Protein AF-A0A445BSH9-F1 (afdb_monomer)

Solvent-accessible surface area (backbone atoms only — not comparable to full-atom values): 21468 Å² total; per-residue (Å²): 131,91,56,60,31,31,40,38,39,36,36,81,22,42,79,43,68,45,99,84,73,41,37,32,81,45,85,51,48,79,48,80,46,72,73,40,50,55,92,68,62,36,56,66,49,56,54,46,55,47,39,72,76,69,48,91,69,66,75,52,38,28,35,35,66,69,46,99,85,61,28,42,68,71,43,72,55,86,47,49,68,42,48,48,54,50,54,51,51,20,55,74,68,69,68,32,54,42,39,36,42,37,34,53,74,82,89,69,84,80,78,72,81,78,74,83,73,78,81,81,82,80,88,80,90,86,87,83,89,82,89,83,82,89,84,89,85,85,85,81,91,76,93,75,83,78,75,79,75,79,75,76,75,78,80,80,73,82,70,68,74,65,58,57,51,55,55,40,49,57,22,44,72,57,7,84,71,41,50,57,40,78,65,79,46,98,83,72,38,34,28,43,31,36,39,93,98,50,74,41,50,29,33,66,80,78,52,39,36,74,82,42,50,17,66,75,66,40,39,49,34,30,62,46,32,24,45,26,56,77,70,76,45,66,54,79,82,60,45,40,65,79,78,34,69,65,42,48,48,61,74,60,66,60,79,85,73,84,78,70,60,79,88,72,53,82,79,73,91,66,81,79,82,74,77,78,87,80,72,79,72,84,67,81,77,70,91,64,81,86,78,61,97,83,60,78,79,77,70,95,47,93,90,57,80,79,85,79,76,71,88,44,54,13,84,82,78,68,47,74,82,41,45,63,86,72,61,78,79,80,80,81,128

Mean predicted aligned error: 21.86 Å

Radius of gyration: 37.02 Å; Cα contacts (8 Å, |Δi|>4): 373; chains: 1; bounding box: 67×109×106 Å

Secondary structure (DSSP, 8-state):
---EEEEEEEESSEEEE-TTS-EEEES-EEEEEEEEEGGG-SHHHHHHHHHHTT---EEEEEE-PBPTTS-B--EE--SHHHHHHHHHHHHHTS--EEEEEEEE----------------PPPPPP-------------------------PPP-----THHHHHHHHHHHHHTGGG-EEEE---TTS-EEEEEETTEEEEEETTTTEETT-HHHHHSS--HHHHHHHHHTT--GGGGS-GGGSHHHHHHHTSS--PPPPPGGGS---SSPPPPPP--PPP-PPPPSSPPPPTT-----S-TTS----PPP-B-TTT--BS--GGG-------

pLDDT: mean 75.73, std 20.69, range [27.59, 96.19]

InterPro domains:
  IPR006564 Zinc finger, PMZ-type [SM00575] (207-234)
  IPR007527 Zinc finger, SWIM-type [PF04434] (201-229)
  IPR007527 Zinc finger, SWIM-type [PS50966] (198-232)
  IPR058594 PB1-like domain, plants [PF26130] (1-104)

Organism: Arachis hypogaea (NCBI:txid3818)

Nearest PDB structures (foldseek):
  2e6h-assembly1_A  TM=1.811E-01  e=6.297E+00  Thermus thermophilus HB8
  2e6h-assembly1_D  TM=1.970E-01  e=7.551E+00  Thermus thermophilus HB8
  2e6b-assembly1_A  TM=1.827E-01  e=8.523E+00  Thermus thermophilus HB8
  2e69-assembly1_D  TM=1.722E-01  e=5.251E+00  Thermus thermophilus HB8
  2e69-assembly1_A  TM=1.808E-01  e=9.054E+00  Thermus thermophilus HB8

Structure (mmCIF, N/CA/C/O backbone):
data_AF-A0A445BSH9-F1
#
_entry.id   AF-A0A445BSH9-F1
#
loop_
_atom_site.group_PDB
_atom_site.id
_atom_site.type_symbol
_atom_site.label_atom_id
_atom_site.label_alt_id
_atom_site.label_comp_id
_atom_site.label_asym_id
_atom_site.label_entity_id
_atom_site.label_seq_id
_atom_site.pdbx_PDB_ins_code
_atom_site.Cartn_x
_atom_site.Cartn_y
_atom_site.Cartn_z
_atom_site.occupancy
_atom_site.B_iso_or_equiv
_atom_site.auth_seq_id
_atom_site.auth_comp_id
_atom_site.auth_asym_id
_atom_site.auth_atom_id
_atom_site.pdbx_PDB_model_num
ATOM 1 N N . MET A 1 1 ? -14.672 -1.250 27.329 1.00 59.28 1 MET A N 1
ATOM 2 C CA . MET A 1 1 ? -15.506 -2.355 26.807 1.00 59.28 1 MET A CA 1
ATOM 3 C C . MET A 1 1 ? -15.322 -2.370 25.302 1.00 59.28 1 MET A C 1
ATOM 5 O O . MET A 1 1 ? -15.379 -1.297 24.722 1.00 59.28 1 MET A O 1
ATOM 9 N N . SER A 1 2 ? -15.028 -3.519 24.692 1.00 75.00 2 SER A N 1
ATOM 10 C CA . SER A 1 2 ? -14.864 -3.590 23.235 1.00 75.00 2 SER A CA 1
ATOM 11 C C . SER A 1 2 ? -16.238 -3.550 22.564 1.00 75.00 2 SER A C 1
ATOM 13 O O . SER A 1 2 ? -17.104 -4.388 22.845 1.00 75.00 2 SER A O 1
ATOM 15 N N . THR A 1 3 ? -16.449 -2.544 21.720 1.00 90.69 3 THR A N 1
ATOM 16 C CA . THR A 1 3 ? -17.697 -2.359 20.977 1.00 90.69 3 THR A CA 1
ATOM 17 C C . THR A 1 3 ? -17.648 -3.186 19.704 1.00 90.69 3 THR A C 1
ATOM 19 O O . THR A 1 3 ? -16.664 -3.151 18.967 1.00 90.69 3 THR A O 1
ATOM 22 N N . HIS A 1 4 ? -18.719 -3.931 19.446 1.00 92.44 4 HIS A N 1
ATOM 23 C CA . HIS A 1 4 ? -18.808 -4.824 18.300 1.00 92.44 4 HIS A CA 1
ATOM 24 C C . HIS A 1 4 ? -20.019 -4.479 17.438 1.00 92.44 4 HIS A C 1
ATOM 26 O O . HIS A 1 4 ? -21.092 -4.189 17.974 1.00 92.44 4 HIS A O 1
ATOM 32 N N . ILE A 1 5 ? -19.846 -4.566 16.121 1.00 93.94 5 ILE A N 1
ATOM 33 C CA . ILE A 1 5 ? -20.909 -4.405 15.124 1.00 93.94 5 ILE A CA 1
ATOM 34 C C . ILE A 1 5 ? -20.993 -5.632 14.209 1.00 93.94 5 ILE A C 1
ATOM 36 O O . ILE A 1 5 ? -20.081 -6.460 14.169 1.00 93.94 5 ILE A O 1
ATOM 40 N N . THR A 1 6 ? -22.082 -5.738 13.459 1.00 94.00 6 THR A N 1
ATOM 41 C CA . THR A 1 6 ? -22.261 -6.726 12.394 1.00 94.00 6 THR A CA 1
ATOM 42 C C . THR A 1 6 ? -22.169 -6.025 11.046 1.00 94.00 6 THR A C 1
ATOM 44 O O . THR A 1 6 ? -22.876 -5.048 10.802 1.00 94.00 6 THR A O 1
ATOM 47 N N . LEU A 1 7 ? -21.307 -6.526 10.163 1.00 94.69 7 LEU A N 1
ATOM 48 C CA . LEU A 1 7 ? -21.209 -6.041 8.789 1.00 94.69 7 LEU A CA 1
ATOM 49 C C . LEU A 1 7 ? -22.039 -6.939 7.865 1.00 94.69 7 LEU A C 1
ATOM 51 O O . LEU A 1 7 ? -21.885 -8.160 7.877 1.00 94.69 7 LEU A O 1
ATOM 55 N N . VAL A 1 8 ? -22.884 -6.322 7.045 1.00 94.81 8 VAL A N 1
ATOM 56 C CA . VAL A 1 8 ? -23.641 -6.947 5.957 1.00 94.81 8 VAL A CA 1
ATOM 57 C C . VAL A 1 8 ? -22.981 -6.524 4.649 1.00 94.81 8 VAL A C 1
ATOM 59 O O . VAL A 1 8 ? -23.114 -5.382 4.216 1.00 94.81 8 VAL A O 1
ATOM 62 N N . TYR A 1 9 ? -22.193 -7.416 4.058 1.00 93.06 9 TYR A N 1
ATOM 63 C CA . TYR A 1 9 ? -21.397 -7.163 2.858 1.00 93.06 9 TYR A CA 1
ATOM 64 C C . TYR A 1 9 ? -22.160 -7.580 1.604 1.00 93.06 9 TYR A C 1
ATOM 66 O O . TYR A 1 9 ? -22.306 -8.768 1.347 1.00 93.06 9 TYR A O 1
ATOM 74 N N . HIS A 1 10 ? -22.578 -6.615 0.794 1.00 92.19 10 HIS A N 1
ATOM 75 C CA . HIS A 1 10 ? -23.121 -6.821 -0.544 1.00 92.19 10 HIS A CA 1
ATOM 76 C C . HIS A 1 10 ? -21.981 -6.763 -1.573 1.00 92.19 10 HIS A C 1
ATOM 78 O O . HIS A 1 10 ? -21.328 -5.724 -1.726 1.00 92.19 10 HIS A O 1
ATOM 84 N N . HIS A 1 11 ? -21.723 -7.879 -2.253 1.00 90.62 11 HIS A N 1
ATOM 85 C CA . HIS A 1 11 ? -20.608 -8.054 -3.191 1.00 90.62 11 HIS A CA 1
ATOM 86 C C . HIS A 1 11 ? -21.031 -8.858 -4.429 1.00 90.62 11 HIS A C 1
ATOM 88 O O . HIS A 1 11 ? -22.121 -9.419 -4.472 1.00 90.62 11 HIS A O 1
ATOM 94 N N . GLY A 1 12 ? -20.184 -8.906 -5.458 1.00 85.06 12 GLY A N 1
ATOM 95 C CA . GLY A 1 12 ? -20.454 -9.644 -6.700 1.00 85.06 12 GLY A CA 1
ATOM 96 C C . GLY A 1 12 ? -21.611 -9.125 -7.564 1.00 85.06 12 GLY A C 1
ATOM 97 O O . GLY A 1 12 ? -21.915 -9.757 -8.563 1.00 85.06 12 GLY A O 1
ATOM 98 N N . GLY A 1 13 ? -22.247 -8.011 -7.196 1.00 87.69 13 GLY A N 1
ATOM 99 C CA . GLY A 1 13 ? -23.316 -7.375 -7.965 1.00 87.69 13 GLY A CA 1
ATOM 100 C C . GLY A 1 13 ? -22.953 -5.965 -8.421 1.00 87.6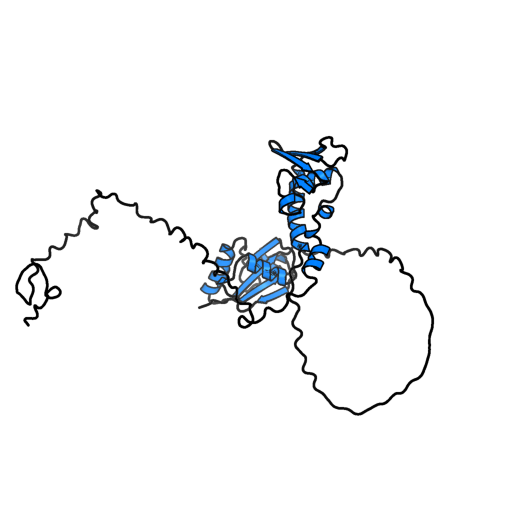9 13 GLY A C 1
ATOM 101 O O . GLY A 1 13 ? -21.800 -5.524 -8.332 1.00 87.69 13 GLY A O 1
ATOM 102 N N . ARG A 1 14 ? -23.966 -5.225 -8.874 1.00 87.56 14 ARG A N 1
ATOM 103 C CA . ARG A 1 14 ? -23.837 -3.842 -9.343 1.00 87.56 14 ARG A CA 1
ATOM 104 C C . ARG A 1 14 ? -24.921 -2.941 -8.766 1.00 87.56 14 ARG A C 1
ATOM 106 O O . ARG A 1 14 ? -25.984 -3.392 -8.356 1.00 87.56 14 ARG A O 1
ATOM 113 N N . LEU A 1 15 ? -24.622 -1.647 -8.714 1.00 88.38 15 LEU A N 1
ATOM 114 C CA . LEU A 1 15 ? -25.573 -0.623 -8.296 1.00 88.38 15 LEU A CA 1
ATOM 115 C C . LEU A 1 15 ? -26.318 -0.097 -9.519 1.00 88.38 15 LEU A C 1
ATOM 117 O O . LEU A 1 15 ? -25.703 0.456 -10.429 1.00 88.38 15 LEU A O 1
ATOM 121 N N . GLU A 1 16 ? -27.635 -0.236 -9.512 1.00 87.56 16 GLU A N 1
ATOM 122 C CA . GLU A 1 16 ? -28.524 0.233 -10.570 1.00 87.56 16 GLU A CA 1
ATOM 123 C C . GLU A 1 16 ? -29.509 1.258 -10.022 1.00 87.56 16 GLU A C 1
ATOM 125 O O . GLU A 1 16 ? -29.861 1.252 -8.843 1.00 87.56 16 GLU A O 1
ATOM 130 N N . ARG A 1 17 ? -29.947 2.170 -10.888 1.00 87.69 17 ARG A N 1
ATOM 131 C CA . ARG A 1 17 ? -30.951 3.173 -10.546 1.00 87.69 17 ARG A CA 1
ATOM 132 C C . ARG A 1 17 ? -32.260 2.783 -11.219 1.00 87.69 17 ARG A C 1
ATOM 134 O O . ARG A 1 17 ? -32.330 2.749 -12.443 1.00 87.69 17 ARG A O 1
ATOM 141 N N . ASN A 1 18 ? -33.278 2.479 -10.422 1.00 80.75 18 ASN A N 1
ATOM 142 C CA . ASN A 1 18 ? -34.583 2.056 -10.926 1.00 80.75 18 ASN A CA 1
ATOM 143 C C . ASN A 1 18 ? -35.331 3.221 -11.594 1.00 80.75 18 ASN A C 1
ATOM 145 O O . ASN A 1 18 ? -35.000 4.388 -11.378 1.00 80.75 18 ASN A O 1
ATOM 149 N N . PHE A 1 19 ? -36.422 2.919 -12.310 1.00 76.75 19 PHE A N 1
ATOM 150 C CA . PHE A 1 19 ? -37.313 3.914 -12.940 1.00 76.75 19 PHE A CA 1
ATOM 151 C C . PHE A 1 19 ? -37.845 4.987 -11.972 1.00 76.75 19 PHE A C 1
ATOM 153 O O . PHE A 1 19 ? -38.194 6.084 -12.388 1.00 76.75 19 PHE A O 1
ATOM 160 N N . LYS A 1 20 ? -37.871 4.690 -10.666 1.00 76.69 20 LYS A N 1
ATOM 161 C CA . LYS A 1 20 ? -38.259 5.622 -9.593 1.00 76.69 20 LYS A CA 1
ATOM 162 C C . LYS A 1 20 ? -37.106 6.518 -9.096 1.00 76.69 20 LYS A C 1
ATOM 164 O O . LYS A 1 20 ? -37.270 7.228 -8.113 1.00 76.69 20 LYS A O 1
ATOM 169 N N . GLY A 1 21 ? -35.919 6.453 -9.709 1.00 78.62 21 GLY A N 1
ATOM 170 C CA . GLY A 1 21 ? -34.723 7.221 -9.323 1.00 78.62 21 GLY A CA 1
ATOM 171 C C . GLY A 1 21 ? -33.954 6.678 -8.108 1.00 78.62 21 GLY A C 1
ATOM 172 O O . GLY A 1 21 ? -32.935 7.256 -7.714 1.00 78.62 21 GLY A O 1
ATOM 173 N N . VAL A 1 22 ? -34.419 5.563 -7.543 1.00 83.81 22 VAL A N 1
ATOM 174 C CA . VAL A 1 22 ? -33.881 4.903 -6.348 1.00 83.81 22 VAL A CA 1
ATOM 175 C C . VAL A 1 22 ? -32.735 3.958 -6.717 1.00 83.81 22 VAL A C 1
ATOM 177 O O . VAL A 1 22 ? -32.847 3.207 -7.684 1.00 83.81 22 VAL A O 1
ATOM 180 N N . THR A 1 23 ? -31.647 3.985 -5.945 1.00 88.31 23 THR A N 1
ATOM 181 C CA . THR A 1 23 ? -30.489 3.101 -6.144 1.00 88.31 23 THR A CA 1
ATOM 182 C C . THR A 1 23 ? -30.705 1.758 -5.450 1.00 88.31 23 THR A C 1
ATOM 184 O O . THR A 1 23 ? -30.971 1.735 -4.249 1.00 88.31 23 THR A O 1
ATOM 187 N N . VAL A 1 24 ? -30.535 0.658 -6.180 1.00 89.38 24 VAL A N 1
ATOM 188 C CA . VAL A 1 24 ? -30.671 -0.725 -5.700 1.00 89.38 24 VAL A CA 1
ATOM 189 C C . VAL A 1 24 ? -29.419 -1.522 -6.072 1.00 89.38 24 VAL A C 1
ATOM 191 O O . VAL A 1 24 ? -28.757 -1.230 -7.066 1.00 89.38 24 VAL A O 1
ATOM 194 N N . TYR A 1 25 ? -29.065 -2.513 -5.254 1.00 89.25 25 TYR A N 1
ATOM 195 C CA . TYR A 1 25 ? -27.969 -3.440 -5.537 1.00 89.25 25 TYR A CA 1
ATOM 196 C C . TYR A 1 25 ? -28.518 -4.714 -6.192 1.00 89.25 25 TYR A C 1
ATOM 198 O O . TYR A 1 25 ? -29.264 -5.452 -5.550 1.00 89.25 25 TYR A O 1
ATOM 206 N N . SER A 1 26 ? -28.171 -4.972 -7.453 1.00 85.19 26 SER A N 1
ATOM 207 C CA . SER A 1 26 ? -28.692 -6.084 -8.256 1.00 85.19 26 SER A CA 1
ATOM 208 C C . SER A 1 26 ? -27.607 -7.103 -8.620 1.00 85.19 26 SER A C 1
ATOM 210 O O . SER A 1 26 ? -26.423 -6.776 -8.726 1.00 85.19 26 SER A O 1
ATOM 212 N N . GLY A 1 27 ? -28.013 -8.369 -8.772 1.00 80.31 27 GLY A N 1
ATOM 213 C CA . GLY A 1 27 ? -27.152 -9.459 -9.256 1.00 80.31 27 GLY A CA 1
ATOM 214 C C . GLY A 1 27 ? -26.032 -9.916 -8.311 1.00 80.31 27 GLY A C 1
ATOM 215 O O . GLY A 1 27 ? -25.152 -10.646 -8.748 1.00 80.31 27 GLY A O 1
ATOM 216 N N . GLY A 1 28 ? -26.035 -9.492 -7.043 1.00 85.31 28 GLY A N 1
ATOM 217 C CA . GLY A 1 28 ? -24.963 -9.790 -6.089 1.00 85.31 28 GLY A CA 1
ATOM 218 C C . GLY A 1 28 ? -25.317 -10.781 -4.981 1.00 85.31 28 GLY A C 1
ATOM 219 O O . GLY A 1 28 ? -26.445 -11.251 -4.854 1.00 85.31 28 GLY A O 1
ATOM 220 N N . GLN A 1 29 ? -24.324 -11.062 -4.143 1.00 87.69 29 GLN A N 1
ATOM 221 C CA . GLN A 1 29 ? -24.392 -11.905 -2.953 1.00 87.69 29 GLN A CA 1
ATOM 222 C C . GLN A 1 29 ? -24.262 -11.071 -1.675 1.00 87.69 29 GLN A C 1
ATOM 224 O O . GLN A 1 29 ? -23.750 -9.947 -1.697 1.00 87.69 29 GLN A O 1
ATOM 229 N N . VAL A 1 30 ? -24.712 -11.641 -0.553 1.00 91.94 30 VAL A N 1
ATOM 230 C CA . VAL A 1 30 ? -24.627 -11.020 0.773 1.00 91.94 30 VAL A CA 1
ATOM 231 C C . VAL A 1 30 ? -23.856 -11.921 1.733 1.00 91.94 30 VAL A C 1
ATOM 233 O O . VAL A 1 30 ? -24.256 -13.056 1.981 1.00 91.94 30 VAL A O 1
ATOM 236 N N . SER A 1 31 ? -22.781 -11.390 2.310 1.00 90.56 31 SER A N 1
ATOM 237 C CA . SER A 1 31 ? -21.989 -12.034 3.360 1.00 90.56 31 SER A CA 1
ATOM 238 C C . SER A 1 31 ? -22.191 -11.334 4.701 1.00 90.56 31 SER A C 1
ATOM 240 O O . SER A 1 31 ? -22.096 -10.112 4.794 1.00 90.56 31 SER A O 1
ATOM 242 N N . LEU A 1 32 ? -22.439 -12.105 5.760 1.00 93.00 32 LEU A N 1
ATOM 243 C CA . LEU A 1 32 ? -22.597 -11.588 7.122 1.00 93.00 32 LEU A CA 1
ATOM 244 C C . LEU A 1 32 ? -21.322 -11.813 7.932 1.00 93.00 32 LEU A C 1
ATOM 246 O O . LEU A 1 32 ? -20.853 -12.943 8.061 1.00 93.00 32 LEU A O 1
ATOM 250 N N . ILE A 1 33 ? -20.789 -10.741 8.517 1.00 90.75 33 ILE A N 1
ATOM 251 C CA . ILE A 1 33 ? -19.593 -10.781 9.362 1.00 90.75 33 ILE A CA 1
ATOM 252 C C . ILE A 1 33 ? -19.984 -10.267 10.753 1.00 90.75 33 ILE A C 1
ATOM 254 O O . ILE A 1 33 ? -20.035 -9.053 10.978 1.00 90.75 33 ILE A O 1
ATOM 258 N N . PRO A 1 34 ? -20.329 -11.172 11.684 1.00 91.12 34 PRO A N 1
ATOM 259 C CA . PRO A 1 34 ? -20.763 -10.796 13.021 1.00 91.12 34 PRO A CA 1
ATOM 260 C C . PRO A 1 34 ? -19.577 -10.452 13.929 1.00 91.12 34 PRO A C 1
ATOM 262 O O . PRO A 1 34 ? -18.467 -10.949 13.748 1.00 91.12 34 PRO A O 1
ATOM 265 N N . ARG A 1 35 ? -19.852 -9.664 14.975 1.00 88.25 35 ARG A N 1
ATOM 266 C CA . ARG A 1 35 ? -18.918 -9.349 16.074 1.00 88.25 35 ARG A CA 1
ATOM 267 C C . ARG A 1 35 ? -17.586 -8.760 15.595 1.00 88.25 35 ARG A C 1
ATOM 269 O O . ARG A 1 35 ? -16.520 -9.155 16.059 1.00 88.25 35 ARG A O 1
ATOM 276 N N . VAL A 1 36 ? -17.643 -7.783 14.700 1.00 90.31 36 VAL A N 1
ATOM 277 C CA . VAL A 1 36 ? -16.460 -7.035 14.276 1.00 90.31 36 VAL A CA 1
ATOM 278 C C . VAL A 1 36 ? -16.135 -5.974 15.318 1.00 90.31 36 VAL A C 1
ATOM 280 O O . VAL A 1 36 ? -16.978 -5.128 15.616 1.00 90.31 36 VAL A O 1
ATOM 283 N N . ASN A 1 37 ? -14.925 -6.029 15.878 1.00 90.88 37 ASN A N 1
ATOM 284 C CA . ASN A 1 37 ? -14.449 -5.022 16.821 1.00 90.88 37 ASN A CA 1
ATOM 285 C C . ASN A 1 37 ? -14.235 -3.690 16.092 1.00 90.88 37 ASN A C 1
ATOM 287 O O . ASN A 1 37 ? -13.436 -3.602 15.160 1.00 90.88 37 ASN A O 1
ATOM 291 N N . VAL A 1 38 ? -14.939 -2.660 16.553 1.00 91.81 38 VAL A N 1
ATOM 292 C CA . VAL A 1 38 ? -14.923 -1.320 15.965 1.00 91.81 38 VAL A CA 1
ATOM 293 C C . VAL A 1 38 ? -13.528 -0.690 16.000 1.00 91.81 38 VAL A C 1
ATOM 295 O O . VAL A 1 38 ? -13.147 -0.013 15.052 1.00 91.81 38 VAL A O 1
ATOM 298 N N . ASP A 1 39 ? -12.723 -0.988 17.021 1.00 91.31 39 ASP A N 1
ATOM 299 C CA . ASP A 1 39 ? -11.363 -0.444 17.156 1.00 91.31 39 ASP A CA 1
ATOM 300 C C . ASP A 1 39 ? -10.392 -0.978 16.086 1.00 91.31 39 ASP A C 1
ATOM 302 O O . ASP A 1 39 ? -9.325 -0.410 15.859 1.00 91.31 39 ASP A O 1
ATOM 306 N N . MET A 1 40 ? -10.752 -2.081 15.421 1.00 88.44 40 MET A N 1
ATOM 307 C CA . MET A 1 40 ? -9.975 -2.680 14.331 1.00 88.44 40 MET A CA 1
ATOM 308 C C . MET A 1 40 ? -10.474 -2.243 12.946 1.00 88.44 40 MET A C 1
ATOM 310 O O . MET A 1 40 ? -9.864 -2.598 11.936 1.00 88.44 40 MET A O 1
ATOM 314 N N . LEU A 1 41 ? -11.572 -1.481 12.878 1.00 92.12 41 LEU A N 1
ATOM 315 C CA . LEU A 1 41 ? -12.153 -1.031 11.619 1.00 92.12 41 LEU A CA 1
ATOM 316 C C . LEU A 1 41 ? -11.394 0.170 11.058 1.00 92.12 41 LEU A C 1
ATOM 318 O O . LEU A 1 41 ? -11.442 1.280 11.579 1.00 92.12 41 LEU A O 1
ATOM 322 N N . ASN A 1 42 ? -10.760 -0.045 9.915 1.00 92.88 42 ASN A N 1
ATOM 323 C CA . ASN A 1 42 ? -10.230 0.999 9.046 1.00 92.88 42 ASN A CA 1
ATOM 324 C C . ASN A 1 42 ? -10.453 0.593 7.581 1.00 92.88 42 ASN A C 1
ATOM 326 O O . ASN A 1 42 ? -10.964 -0.496 7.299 1.00 92.88 42 ASN A O 1
ATOM 330 N N . LEU A 1 43 ? -10.096 1.462 6.636 1.00 92.62 43 LEU A N 1
ATOM 331 C CA . LEU A 1 43 ? -10.302 1.192 5.214 1.00 92.62 43 LEU A CA 1
ATOM 332 C C . LEU A 1 43 ? -9.566 -0.085 4.774 1.00 92.62 43 LEU A C 1
ATOM 334 O O . LEU A 1 43 ? -10.151 -0.918 4.088 1.00 92.62 43 LEU A O 1
ATOM 338 N N . PHE A 1 44 ? -8.327 -0.284 5.237 1.00 92.06 44 PHE A N 1
ATOM 339 C CA . PHE A 1 44 ? -7.520 -1.465 4.912 1.00 92.06 44 PHE A CA 1
ATOM 340 C C . PHE A 1 44 ? -8.150 -2.773 5.396 1.00 92.06 44 PHE A C 1
ATOM 342 O O . PHE A 1 44 ? -8.092 -3.773 4.685 1.00 92.06 44 PHE A O 1
ATOM 349 N N . PHE A 1 45 ? -8.770 -2.774 6.577 1.00 92.50 45 PHE A N 1
ATOM 350 C CA . PHE A 1 45 ? -9.485 -3.930 7.109 1.00 92.50 45 PHE A CA 1
ATOM 351 C C . PHE A 1 45 ? -10.677 -4.293 6.219 1.00 92.50 45 PHE A C 1
ATOM 353 O O . PHE A 1 45 ? -10.842 -5.454 5.853 1.00 92.50 45 PHE A O 1
ATOM 360 N N . MET A 1 46 ? -11.462 -3.295 5.803 1.00 92.00 46 MET A N 1
ATOM 361 C CA . MET A 1 46 ? -12.607 -3.499 4.908 1.00 92.00 46 MET A CA 1
ATOM 362 C C . MET A 1 46 ? -12.169 -4.046 3.540 1.00 92.00 46 MET A C 1
ATOM 364 O O . MET A 1 46 ? -12.756 -4.995 3.024 1.00 92.00 46 MET A O 1
ATOM 368 N N . GLU A 1 47 ? -11.085 -3.507 2.978 1.00 90.44 47 GLU A N 1
ATOM 369 C CA . GLU A 1 47 ? -10.473 -4.037 1.753 1.00 90.44 47 GLU A CA 1
ATOM 370 C C . GLU A 1 47 ? -9.919 -5.458 1.929 1.00 90.44 47 GLU A C 1
ATOM 372 O O . GLU A 1 47 ? -9.945 -6.255 0.990 1.00 90.44 47 GLU A O 1
ATOM 377 N N . GLY A 1 48 ? -9.388 -5.772 3.112 1.00 88.12 48 GLY A N 1
ATOM 378 C CA . GLY A 1 48 ? -8.912 -7.103 3.476 1.00 88.12 48 GLY A CA 1
ATOM 379 C C . GLY A 1 48 ? -10.042 -8.126 3.445 1.00 88.12 48 GLY A C 1
ATOM 380 O O . GLY A 1 48 ? -9.945 -9.105 2.711 1.00 88.12 48 GLY A O 1
ATOM 381 N N . LEU A 1 49 ? -11.153 -7.836 4.131 1.00 89.56 49 LEU A N 1
ATOM 382 C CA . LEU A 1 49 ? -12.346 -8.689 4.134 1.00 89.56 49 LEU A CA 1
ATOM 383 C C . LEU A 1 49 ? -12.855 -8.967 2.720 1.00 89.56 49 LEU A C 1
ATOM 385 O O . LEU A 1 49 ? -13.200 -10.093 2.375 1.00 89.56 49 LEU A O 1
ATOM 389 N N . PHE A 1 50 ? -12.860 -7.944 1.872 1.00 87.44 50 PHE A N 1
ATOM 390 C CA . PHE A 1 50 ? -13.287 -8.088 0.492 1.00 87.44 50 PHE A CA 1
ATOM 391 C C . PHE A 1 50 ? -12.367 -8.986 -0.347 1.00 87.44 50 PHE A C 1
ATOM 393 O O . PHE A 1 50 ? -12.835 -9.777 -1.169 1.00 87.44 50 PHE A O 1
ATOM 400 N N . LYS A 1 51 ? -11.052 -8.908 -0.118 1.00 87.38 51 LYS A N 1
ATOM 401 C CA . LYS A 1 51 ? -10.074 -9.817 -0.732 1.00 87.38 51 LYS A CA 1
ATOM 402 C C . LYS A 1 51 ? -10.212 -11.244 -0.211 1.00 87.38 51 LYS A C 1
ATOM 404 O O . LYS A 1 51 ? -10.023 -12.184 -0.984 1.00 87.38 51 LYS A O 1
ATOM 409 N N . ASP A 1 52 ? -10.568 -11.412 1.059 1.00 85.31 52 ASP A N 1
ATOM 410 C CA . ASP A 1 52 ? -10.805 -12.722 1.670 1.00 85.31 52 ASP A CA 1
ATOM 411 C C . ASP A 1 52 ? -12.036 -13.423 1.077 1.00 85.31 52 ASP A C 1
ATOM 413 O O . ASP A 1 52 ? -12.035 -14.650 0.953 1.00 85.31 52 ASP A O 1
ATOM 417 N N . LEU A 1 53 ? -13.025 -12.653 0.602 1.00 82.75 53 LEU A N 1
ATOM 418 C CA . LEU A 1 53 ? -14.156 -13.147 -0.198 1.00 82.75 53 LEU A CA 1
ATOM 419 C C . LEU A 1 53 ? -13.757 -13.589 -1.623 1.00 82.75 53 LEU A C 1
ATOM 421 O O . LEU A 1 53 ? -14.590 -14.106 -2.360 1.00 82.75 53 LEU A O 1
ATOM 425 N N . GLY A 1 54 ? -12.488 -13.431 -2.015 1.00 81.69 54 GLY A N 1
ATOM 426 C CA . GLY A 1 54 ? -11.942 -13.917 -3.287 1.00 81.69 54 GLY A CA 1
ATOM 427 C C . GLY A 1 54 ? -11.794 -12.850 -4.370 1.00 81.69 54 GLY A C 1
ATOM 428 O O . GLY A 1 54 ? -11.286 -13.145 -5.453 1.00 81.69 54 GLY A O 1
ATOM 429 N N . TYR A 1 55 ? -12.167 -11.603 -4.088 1.00 82.56 55 TYR A N 1
ATOM 430 C CA . TYR A 1 55 ? -12.130 -10.538 -5.081 1.00 82.56 55 TYR A CA 1
ATOM 431 C C . TYR A 1 55 ? -10.786 -9.815 -5.143 1.00 82.56 55 TYR A C 1
ATOM 433 O O . TYR A 1 55 ? -10.125 -9.557 -4.139 1.00 82.56 55 TYR A O 1
ATOM 441 N N . ILE A 1 56 ? -10.373 -9.459 -6.359 1.00 74.25 56 ILE A N 1
ATOM 442 C CA . ILE A 1 56 ? -9.061 -8.841 -6.608 1.00 74.25 56 ILE A CA 1
ATOM 443 C C . ILE A 1 56 ? -9.129 -7.338 -6.864 1.00 74.25 56 ILE A C 1
ATOM 445 O O . ILE A 1 56 ? -8.150 -6.639 -6.607 1.00 74.25 56 ILE A O 1
ATOM 449 N N . GLN A 1 57 ? -10.254 -6.847 -7.383 1.00 78.19 57 GLN A N 1
ATOM 450 C CA . GLN A 1 57 ? -10.432 -5.458 -7.784 1.00 78.19 57 GLN A CA 1
ATOM 451 C C . GLN A 1 57 ? -11.877 -5.009 -7.546 1.00 78.19 57 GLN A C 1
ATOM 453 O O . GLN A 1 57 ? -12.825 -5.796 -7.615 1.00 78.19 57 GLN A O 1
ATOM 458 N N . TRP A 1 58 ? -12.024 -3.718 -7.278 1.00 87.81 58 TRP A N 1
ATOM 459 C CA . TRP A 1 58 ? -13.288 -3.014 -7.117 1.00 87.81 58 TRP A CA 1
ATOM 460 C C . TRP A 1 58 ? -13.109 -1.577 -7.588 1.00 87.81 58 TRP A C 1
ATOM 462 O O . TRP A 1 58 ? -11.992 -1.058 -7.651 1.00 87.81 58 TRP A O 1
ATOM 472 N N . LYS A 1 59 ? -14.221 -0.925 -7.910 1.00 87.56 59 LYS A N 1
ATOM 473 C CA . LYS A 1 59 ? -14.244 0.467 -8.346 1.00 87.56 59 LYS A CA 1
ATOM 474 C C . LYS A 1 59 ? -14.430 1.398 -7.157 1.00 87.56 59 LYS A C 1
ATOM 476 O O . LYS A 1 59 ? -13.599 2.271 -6.910 1.00 87.56 59 LYS A O 1
ATOM 481 N N . LYS A 1 60 ? -15.520 1.207 -6.416 1.00 91.06 60 LYS A N 1
ATOM 482 C CA . LYS A 1 60 ? -15.905 1.992 -5.238 1.00 91.06 60 LYS A CA 1
ATOM 483 C C . LYS A 1 60 ? -16.690 1.108 -4.283 1.00 91.06 60 LYS A C 1
ATOM 485 O O . LYS A 1 60 ? -17.255 0.100 -4.692 1.00 91.06 60 LYS A O 1
ATOM 490 N N . PHE A 1 61 ? -16.748 1.503 -3.022 1.00 94.00 61 PHE A N 1
ATOM 491 C CA . PHE A 1 61 ? -17.634 0.866 -2.065 1.00 94.00 61 PHE A CA 1
ATOM 492 C C . PHE A 1 61 ? -18.263 1.896 -1.142 1.00 94.00 61 PHE A C 1
ATOM 494 O O . PHE A 1 61 ? -17.751 3.001 -0.936 1.00 94.00 61 PHE A O 1
ATOM 501 N N . TYR A 1 62 ? -19.438 1.544 -0.658 1.00 95.25 62 TYR A N 1
ATOM 502 C CA . TYR A 1 62 ? -20.386 2.450 -0.046 1.00 95.25 62 TYR A CA 1
ATOM 503 C C . TYR A 1 62 ? -20.960 1.817 1.212 1.00 95.25 62 TYR A C 1
ATOM 505 O O . TYR A 1 62 ? -20.910 0.602 1.378 1.00 95.25 62 TYR A O 1
ATOM 513 N N . TRP A 1 63 ? -21.562 2.632 2.067 1.00 95.31 63 TRP A N 1
ATOM 514 C CA . TRP A 1 63 ? -22.391 2.156 3.165 1.00 95.31 63 TRP A CA 1
ATOM 515 C C . TRP A 1 63 ? -23.724 2.896 3.197 1.00 95.31 63 TRP A C 1
ATOM 517 O O . TRP A 1 63 ? -23.803 4.055 2.786 1.00 95.31 63 TRP A O 1
ATOM 527 N N . GLY A 1 64 ? -24.773 2.237 3.678 1.00 91.81 64 GLY A N 1
ATOM 528 C CA . GLY A 1 64 ? -26.097 2.848 3.799 1.00 91.81 64 GLY A CA 1
ATOM 529 C C . GLY A 1 64 ? -27.166 1.837 4.181 1.00 91.81 64 GLY A C 1
ATOM 530 O O . GLY A 1 64 ? -27.142 0.705 3.715 1.00 91.81 64 GLY A O 1
ATOM 531 N N . LYS A 1 65 ? -28.112 2.219 5.036 1.00 89.12 65 LYS A N 1
ATOM 532 C CA . LYS A 1 65 ? -29.215 1.321 5.397 1.00 89.12 65 LYS A CA 1
ATOM 533 C C . LYS A 1 65 ? -30.205 1.214 4.227 1.00 89.12 65 LYS A C 1
ATOM 535 O O . LYS A 1 65 ? -30.480 2.245 3.605 1.00 89.12 65 LYS A O 1
ATOM 540 N N . PRO A 1 66 ? -30.710 0.009 3.914 1.00 87.62 66 PRO A N 1
ATOM 541 C CA . PRO A 1 66 ? -31.791 -0.138 2.951 1.00 87.62 66 PRO A CA 1
ATOM 542 C C . PRO A 1 66 ? -33.079 0.490 3.500 1.00 87.62 66 PRO A C 1
ATOM 544 O O . PRO A 1 66 ? -33.364 0.405 4.695 1.00 87.62 66 PRO A O 1
ATOM 547 N N . ASP A 1 67 ? -33.838 1.144 2.628 1.00 83.69 67 ASP A N 1
ATOM 548 C CA . ASP A 1 67 ? -35.172 1.657 2.904 1.00 83.69 67 ASP A CA 1
ATOM 549 C C . ASP A 1 67 ? -36.233 0.552 2.747 1.00 83.69 67 ASP A C 1
ATOM 551 O O . ASP A 1 67 ? -35.968 -0.540 2.237 1.00 83.69 67 ASP A O 1
ATOM 555 N N . ALA A 1 68 ? -37.462 0.836 3.188 1.00 77.56 68 ALA A N 1
ATOM 556 C CA . ALA A 1 68 ? -38.575 -0.113 3.120 1.00 77.56 68 ALA A CA 1
ATOM 557 C C . ALA A 1 68 ? -38.959 -0.521 1.679 1.00 77.56 68 ALA A C 1
ATOM 559 O O . ALA A 1 68 ? -39.638 -1.526 1.487 1.00 77.56 68 ALA A O 1
ATOM 560 N N . GLY A 1 69 ? -38.535 0.246 0.669 1.00 70.50 69 GLY A N 1
ATOM 561 C CA . GLY A 1 69 ? -38.743 -0.024 -0.753 1.00 70.50 69 GLY A CA 1
ATOM 562 C C . GLY A 1 69 ? -37.554 -0.701 -1.445 1.00 70.50 69 GLY A C 1
ATOM 563 O O . GLY A 1 69 ? -37.572 -0.822 -2.670 1.00 70.50 69 GLY A O 1
ATOM 564 N N . GLY A 1 70 ? -36.525 -1.121 -0.697 1.00 72.00 70 GLY A N 1
ATOM 565 C CA . GLY A 1 70 ? -35.307 -1.747 -1.224 1.00 72.00 70 GLY A CA 1
ATOM 566 C C . GLY A 1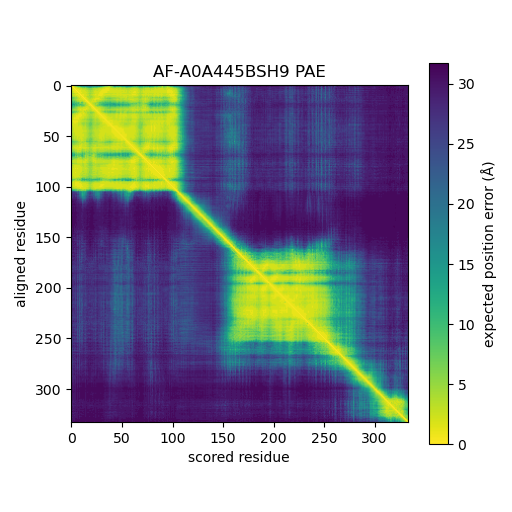 70 ? -34.278 -0.768 -1.804 1.00 72.00 70 GLY A C 1
ATOM 567 O O . GLY A 1 70 ? -33.251 -1.191 -2.335 1.00 72.00 70 GLY A O 1
ATOM 568 N N . GLY A 1 71 ? -34.537 0.533 -1.709 1.00 81.50 71 GLY A N 1
ATOM 569 C CA . GLY A 1 71 ? -33.606 1.592 -2.051 1.00 81.50 71 GLY A CA 1
ATOM 570 C C . GLY A 1 71 ? -32.526 1.793 -1.008 1.00 81.50 71 GLY A C 1
ATOM 571 O O . GLY A 1 71 ? -32.710 1.494 0.165 1.00 81.50 71 GLY A O 1
ATOM 572 N N . VAL A 1 72 ? -31.371 2.313 -1.418 1.00 84.12 72 VAL A N 1
ATOM 573 C CA . VAL A 1 72 ? -30.266 2.559 -0.487 1.00 84.12 72 VAL A CA 1
ATOM 574 C C . VAL A 1 72 ? -29.714 3.971 -0.646 1.00 84.12 72 VAL A C 1
ATOM 576 O O . VAL A 1 72 ? -29.240 4.367 -1.714 1.00 84.12 72 VAL A O 1
ATOM 579 N N . ALA A 1 73 ? -29.712 4.726 0.456 1.00 87.19 73 ALA A N 1
ATOM 580 C CA . ALA A 1 73 ? -29.030 6.012 0.553 1.00 87.19 73 ALA A CA 1
ATOM 581 C C . ALA A 1 73 ? -27.534 5.792 0.834 1.00 87.19 73 ALA A C 1
ATOM 583 O O . ALA A 1 73 ? -27.106 5.629 1.978 1.00 87.19 73 ALA A O 1
ATOM 584 N N . LEU A 1 74 ? -26.734 5.761 -0.232 1.00 90.75 74 LEU A N 1
ATOM 585 C CA . LEU A 1 74 ? -25.326 5.375 -0.170 1.00 90.75 74 LEU A CA 1
ATOM 586 C C . LEU A 1 74 ? -24.390 6.539 0.172 1.00 90.75 74 LEU A C 1
ATOM 588 O O . LEU A 1 74 ? -24.421 7.603 -0.447 1.00 90.75 74 LEU A O 1
ATOM 592 N N . LYS A 1 75 ? -23.469 6.287 1.101 1.00 94.06 75 LYS A N 1
ATOM 593 C CA . LYS A 1 75 ? -22.342 7.155 1.456 1.00 94.06 75 LYS A CA 1
ATOM 594 C C . LYS A 1 75 ? -21.036 6.474 1.051 1.00 94.06 75 LYS A C 1
ATOM 596 O O . LYS A 1 75 ? -20.802 5.317 1.386 1.00 94.06 75 LYS A O 1
ATOM 601 N N . LEU A 1 76 ? -20.178 7.185 0.321 1.00 94.69 76 LEU A N 1
ATOM 602 C CA . LEU A 1 76 ? -18.913 6.642 -0.184 1.00 94.69 76 LEU A CA 1
ATOM 603 C C . LEU A 1 76 ? -17.913 6.379 0.955 1.00 94.69 76 LEU A C 1
ATOM 605 O O . LEU A 1 76 ? -17.670 7.257 1.786 1.00 94.69 76 LEU A O 1
ATOM 609 N N . LEU A 1 77 ? -17.275 5.208 0.939 1.00 94.88 77 LEU A N 1
ATOM 610 C CA . LEU A 1 77 ? -16.127 4.883 1.784 1.00 94.88 77 LEU A CA 1
ATOM 611 C C . LEU A 1 77 ? -14.839 5.122 0.987 1.00 94.88 77 LEU A C 1
ATOM 613 O O . LEU A 1 77 ? -14.529 4.394 0.048 1.00 94.88 77 LEU A O 1
ATOM 617 N N . ARG A 1 78 ? -14.103 6.187 1.330 1.00 92.62 78 ARG A N 1
ATOM 618 C CA . ARG A 1 78 ? -12.837 6.548 0.661 1.00 92.62 78 ARG A CA 1
ATOM 619 C C . ARG A 1 78 ? -11.684 6.812 1.626 1.00 92.62 78 ARG A C 1
ATOM 621 O O . ARG A 1 78 ? -10.528 6.687 1.241 1.00 92.62 78 ARG A O 1
ATOM 628 N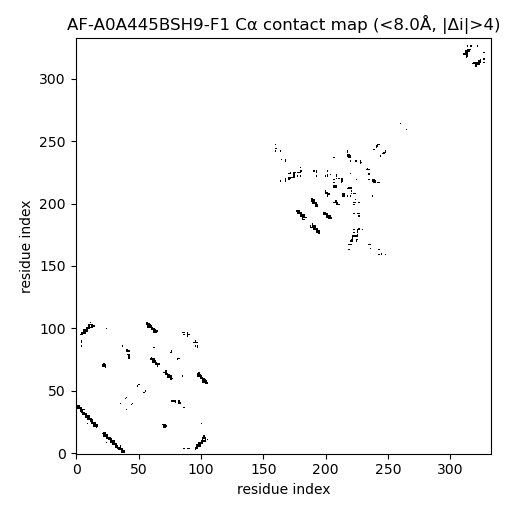 N . LEU A 1 79 ? -11.994 7.227 2.848 1.00 92.44 79 LEU A N 1
ATOM 629 C CA . LEU A 1 79 ? -11.039 7.570 3.897 1.00 92.44 79 LEU A CA 1
ATOM 630 C C . LEU A 1 79 ? -11.420 6.840 5.184 1.00 92.44 79 LEU A C 1
ATOM 632 O O . LEU A 1 79 ? -12.601 6.568 5.403 1.00 92.44 79 LEU A O 1
ATOM 636 N N . ASP A 1 80 ? -10.459 6.641 6.087 1.00 93.94 80 ASP A N 1
ATOM 637 C CA . ASP A 1 80 ? -10.721 6.036 7.403 1.00 93.94 80 ASP A CA 1
ATOM 638 C C . ASP A 1 80 ? -11.802 6.792 8.184 1.00 93.94 80 ASP A C 1
ATOM 640 O O . ASP A 1 80 ? -12.670 6.179 8.793 1.00 93.94 80 ASP A O 1
ATOM 644 N N . ARG A 1 81 ? -11.858 8.126 8.064 1.00 94.38 81 ARG A N 1
ATOM 645 C CA . ARG A 1 81 ? -12.939 8.936 8.654 1.00 94.38 81 ARG A CA 1
ATOM 646 C C . ARG A 1 81 ? -14.335 8.493 8.195 1.00 94.38 81 ARG A C 1
ATOM 648 O O . ARG A 1 81 ? -15.288 8.607 8.954 1.00 94.38 81 ARG A O 1
ATOM 655 N N . ASN A 1 82 ? -14.488 8.008 6.962 1.00 94.81 82 ASN A N 1
ATOM 656 C CA . ASN A 1 82 ? -15.784 7.521 6.488 1.00 94.81 82 ASN A CA 1
ATOM 657 C C . ASN A 1 82 ? -16.170 6.197 7.160 1.00 94.81 82 ASN A C 1
ATOM 659 O O . ASN A 1 82 ? -17.348 6.003 7.439 1.00 94.81 82 ASN A O 1
ATOM 663 N N . VAL A 1 83 ? -15.188 5.335 7.444 1.00 94.44 83 VAL A N 1
ATOM 664 C CA . VAL A 1 83 ? -15.374 4.088 8.203 1.00 94.44 83 VAL A CA 1
ATOM 665 C C . VAL A 1 83 ? -15.741 4.401 9.655 1.00 94.44 83 VAL A C 1
ATOM 667 O O . VAL A 1 83 ? -16.648 3.776 10.194 1.00 94.44 83 VAL A O 1
ATOM 670 N N . VAL A 1 84 ? -15.119 5.428 10.245 1.00 95.00 84 VAL A N 1
ATOM 671 C CA . VAL A 1 84 ? -15.484 5.940 11.576 1.00 95.00 84 VAL A CA 1
ATOM 672 C C . VAL A 1 84 ? -16.943 6.383 11.617 1.00 95.00 84 VAL A C 1
ATOM 674 O O . VAL A 1 84 ? -17.738 5.837 12.377 1.00 95.00 84 VAL A O 1
ATOM 677 N N . ASN A 1 85 ? -17.332 7.289 10.717 1.00 94.56 85 ASN A N 1
ATOM 678 C CA . ASN A 1 85 ? -18.711 7.778 10.641 1.00 94.56 85 ASN A CA 1
ATOM 679 C C . ASN A 1 85 ? -19.730 6.642 10.434 1.00 94.56 85 ASN A C 1
ATOM 681 O O . ASN A 1 85 ? -20.858 6.731 10.905 1.00 94.56 85 ASN A O 1
ATOM 685 N N . MET A 1 86 ? -19.344 5.599 9.694 1.00 94.38 86 MET A N 1
ATOM 686 C CA . MET A 1 86 ? -20.182 4.441 9.394 1.00 94.38 86 MET A CA 1
ATOM 687 C C . MET A 1 86 ? -20.530 3.643 10.655 1.00 94.38 86 MET A C 1
ATOM 689 O O . MET A 1 86 ? -21.705 3.360 10.886 1.00 94.38 86 MET A O 1
ATOM 693 N N . TYR A 1 87 ? -19.544 3.284 11.484 1.00 92.94 87 TYR A N 1
ATOM 694 C CA . TYR A 1 87 ? -19.835 2.539 12.710 1.00 92.94 87 TYR A CA 1
ATOM 695 C C . TYR A 1 87 ? -20.395 3.435 13.821 1.00 92.94 87 TYR A C 1
ATOM 697 O O . TYR A 1 87 ? -21.203 2.964 14.617 1.00 92.94 87 TYR A O 1
ATOM 705 N N . GLU A 1 88 ? -20.020 4.718 13.881 1.00 93.12 88 GLU A N 1
ATOM 706 C CA . GLU A 1 88 ? -20.582 5.664 14.854 1.00 93.12 88 GLU A CA 1
ATOM 707 C C . GLU A 1 88 ? -22.083 5.850 14.632 1.00 93.12 88 GLU A C 1
ATOM 709 O O . GLU A 1 88 ? -22.846 5.876 15.593 1.00 93.12 88 GLU A O 1
ATOM 714 N N . ASP A 1 89 ? -22.524 5.907 13.372 1.00 92.00 89 ASP A N 1
ATOM 715 C CA . ASP A 1 89 ? -23.942 5.955 13.012 1.00 92.00 89 ASP A CA 1
ATOM 716 C C . ASP A 1 89 ? -24.684 4.679 13.442 1.00 92.00 89 ASP A C 1
ATOM 718 O O . ASP A 1 89 ? -25.778 4.754 14.000 1.00 92.00 89 ASP A O 1
ATOM 722 N N . ALA A 1 90 ? -24.071 3.504 13.267 1.00 90.69 90 ALA A N 1
ATOM 723 C CA . ALA A 1 90 ? -24.657 2.237 13.708 1.00 90.69 90 ALA A CA 1
ATOM 724 C C . ALA A 1 90 ? -24.733 2.103 15.237 1.00 90.69 90 ALA A C 1
ATOM 726 O O . ALA A 1 90 ? -25.681 1.509 15.745 1.00 90.69 90 ALA A O 1
ATOM 727 N N . ILE A 1 91 ? -23.760 2.659 15.968 1.00 91.12 91 ILE A N 1
ATOM 728 C CA . ILE A 1 91 ? -23.765 2.698 17.437 1.00 91.12 91 ILE A CA 1
ATOM 729 C C . ILE A 1 91 ? -24.795 3.711 17.940 1.00 91.12 91 ILE A C 1
ATOM 731 O O . ILE A 1 91 ? -25.540 3.419 18.868 1.00 91.12 91 ILE A O 1
ATOM 735 N N . LYS A 1 92 ? -24.865 4.895 17.323 1.00 90.00 92 LYS A N 1
ATOM 736 C CA . LYS A 1 92 ? -25.787 5.966 17.721 1.00 90.00 92 LYS A CA 1
ATOM 737 C C . LYS A 1 92 ? -27.252 5.563 17.553 1.00 90.00 92 LYS A C 1
ATOM 739 O O . LYS A 1 92 ? -28.084 5.964 18.358 1.00 90.00 92 LYS A O 1
ATOM 744 N N . ASN A 1 93 ? -27.547 4.793 16.511 1.00 83.69 93 ASN A N 1
ATOM 745 C CA . ASN A 1 93 ? -28.888 4.290 16.229 1.00 83.69 93 ASN A CA 1
ATOM 746 C C . ASN A 1 93 ? -29.211 2.972 16.968 1.00 83.69 93 ASN A C 1
ATOM 748 O O . ASN A 1 93 ? -30.276 2.423 16.737 1.00 83.69 93 ASN A O 1
ATOM 752 N N . ASP A 1 94 ? -28.292 2.441 17.787 1.00 81.50 94 ASP A N 1
ATOM 753 C CA . ASP A 1 94 ? -28.349 1.144 18.500 1.00 81.50 94 ASP A CA 1
ATOM 754 C C . ASP A 1 94 ? -28.632 -0.114 17.647 1.00 81.50 94 ASP A C 1
ATOM 756 O O . ASP A 1 94 ? -28.666 -1.230 18.154 1.00 81.50 94 ASP A O 1
ATOM 760 N N . ASP A 1 95 ? -28.719 0.024 16.325 1.00 82.25 95 ASP A N 1
ATOM 761 C CA . ASP A 1 95 ? -28.899 -1.110 15.417 1.00 82.25 95 ASP A CA 1
ATOM 762 C C . ASP A 1 95 ? -27.672 -2.031 15.381 1.00 82.25 95 ASP A C 1
ATOM 764 O O . ASP A 1 95 ? -27.796 -3.220 15.101 1.00 82.25 95 ASP A O 1
ATOM 768 N N . ARG A 1 96 ? -26.462 -1.485 15.604 1.00 89.75 96 ARG A N 1
ATOM 769 C CA . ARG A 1 96 ? -25.156 -2.182 15.515 1.00 89.75 96 ARG A CA 1
ATOM 770 C C . ARG A 1 96 ? -24.934 -2.989 14.228 1.00 89.75 96 ARG A C 1
ATOM 772 O O . ARG A 1 96 ? -24.029 -3.822 14.170 1.00 89.75 96 ARG A O 1
ATOM 779 N N . VAL A 1 97 ? -25.717 -2.726 13.187 1.00 92.88 97 VAL A N 1
ATOM 780 C CA . VAL A 1 97 ? -25.630 -3.360 11.872 1.00 92.88 97 VAL A CA 1
ATOM 781 C C . VAL A 1 97 ? -25.248 -2.306 10.844 1.00 92.88 97 VAL A C 1
ATOM 783 O O . VAL A 1 97 ? -25.831 -1.223 10.784 1.00 92.88 97 VAL A O 1
ATOM 786 N N . VAL A 1 98 ? -24.264 -2.635 10.015 1.00 94.50 98 VAL A N 1
ATOM 787 C CA . VAL A 1 98 ? -23.784 -1.781 8.932 1.00 94.50 98 VAL A CA 1
ATOM 788 C C . VAL A 1 98 ? -23.868 -2.542 7.621 1.00 94.50 98 VAL A C 1
ATOM 790 O O . VAL A 1 98 ? -23.263 -3.599 7.475 1.00 94.50 98 VAL A O 1
ATOM 793 N N . TYR A 1 99 ? -24.553 -1.955 6.645 1.00 94.75 99 TYR A N 1
ATOM 794 C CA . TYR A 1 99 ? -24.654 -2.484 5.289 1.00 94.75 99 TYR A CA 1
ATOM 795 C C . TYR A 1 99 ? -23.617 -1.817 4.393 1.00 94.75 99 TYR A C 1
ATOM 797 O O . TYR A 1 99 ? -23.561 -0.587 4.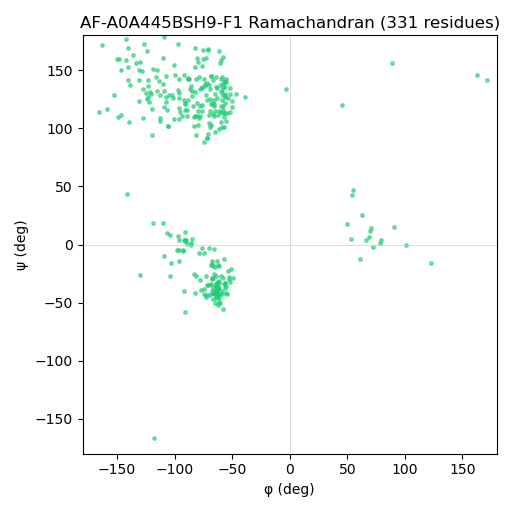311 1.00 94.75 99 TYR A O 1
ATOM 805 N N . VAL A 1 100 ? -22.802 -2.631 3.732 1.00 95.19 100 VAL A N 1
ATOM 806 C CA . VAL A 1 100 ? -21.678 -2.220 2.889 1.00 95.19 100 VAL A CA 1
ATOM 807 C C . VAL A 1 100 ? -21.908 -2.755 1.484 1.00 95.19 100 VAL A C 1
ATOM 809 O O . VAL A 1 100 ? -22.179 -3.937 1.323 1.00 95.19 100 VAL A O 1
ATOM 812 N N . TYR A 1 101 ? -21.769 -1.909 0.468 1.00 94.38 101 TYR A N 1
ATOM 813 C CA . TYR A 1 101 ? -22.053 -2.240 -0.929 1.00 94.38 101 TYR A CA 1
ATOM 814 C C . TYR A 1 101 ? -20.828 -1.998 -1.788 1.00 94.38 101 TYR A C 1
ATOM 816 O O . TYR A 1 101 ? -20.284 -0.892 -1.794 1.00 94.38 101 TYR A O 1
ATOM 824 N N . TRP A 1 102 ? -20.420 -3.011 -2.541 1.00 92.19 102 TRP A N 1
ATOM 825 C CA . TRP A 1 102 ? -19.240 -2.947 -3.390 1.00 92.19 102 TRP A CA 1
ATOM 826 C C . TRP A 1 102 ? -19.615 -2.860 -4.863 1.00 92.19 102 TRP A C 1
ATOM 828 O O . TRP A 1 102 ? -20.280 -3.739 -5.405 1.00 92.19 102 TRP A O 1
ATOM 838 N N . GLU A 1 103 ? -19.142 -1.811 -5.528 1.00 89.19 103 GLU A N 1
ATOM 839 C CA . GLU A 1 103 ? -19.171 -1.697 -6.981 1.00 89.19 103 GLU A CA 1
ATOM 840 C C . GLU A 1 103 ? -17.953 -2.443 -7.538 1.00 89.19 103 GLU A C 1
ATOM 842 O O . GLU A 1 103 ? -16.811 -1.967 -7.472 1.00 89.19 103 GLU A O 1
ATOM 847 N N . HIS A 1 104 ? -18.193 -3.648 -8.048 1.00 80.12 104 HIS A N 1
ATOM 848 C CA . HIS A 1 104 ? -17.173 -4.463 -8.694 1.00 80.12 104 HIS A CA 1
ATOM 849 C C . HIS A 1 104 ? -16.912 -4.045 -10.135 1.00 80.12 104 HIS A C 1
ATOM 851 O O . HIS A 1 104 ? -17.739 -3.413 -10.782 1.00 80.12 104 HIS A O 1
ATOM 857 N N . ILE A 1 105 ? -15.748 -4.447 -10.639 1.00 70.06 105 ILE A N 1
ATOM 858 C CA . ILE A 1 105 ? -15.389 -4.332 -12.058 1.00 70.06 105 ILE A CA 1
ATOM 859 C C . ILE A 1 105 ? -15.473 -5.675 -12.808 1.00 70.06 105 ILE A C 1
ATOM 861 O O . ILE A 1 105 ? -14.977 -5.766 -13.924 1.00 70.06 105 ILE A O 1
ATOM 865 N N . VAL A 1 106 ? -15.995 -6.738 -12.187 1.00 54.47 106 VAL A N 1
ATOM 866 C CA . VAL A 1 106 ? -15.853 -8.100 -12.725 1.00 54.47 106 VAL A CA 1
ATOM 867 C C . VAL A 1 106 ? -17.121 -8.535 -13.449 1.00 54.47 106 VAL A C 1
ATOM 869 O O . VAL A 1 106 ? -18.106 -8.845 -12.796 1.00 54.47 106 VAL A O 1
ATOM 872 N N . ASP A 1 107 ? -17.010 -8.593 -14.776 1.00 40.97 107 ASP A N 1
ATOM 873 C CA . ASP A 1 107 ? -17.725 -9.492 -15.697 1.00 40.97 107 ASP A CA 1
ATOM 874 C C . ASP A 1 107 ? -16.748 -9.945 -16.808 1.00 40.97 107 ASP A C 1
ATOM 876 O O . ASP A 1 107 ? -17.063 -9.917 -17.991 1.00 40.97 107 ASP A O 1
ATOM 880 N N . ILE A 1 108 ? -15.503 -10.311 -16.462 1.00 39.94 108 ILE A N 1
ATOM 881 C CA . ILE A 1 108 ? -14.611 -10.986 -17.423 1.00 39.94 108 ILE A CA 1
ATOM 882 C C . ILE A 1 108 ? -13.840 -12.096 -16.697 1.00 39.94 108 ILE A C 1
ATOM 884 O O . ILE A 1 108 ? -12.911 -11.799 -15.934 1.00 39.94 108 ILE A O 1
ATOM 888 N N . PRO A 1 109 ? -14.192 -13.376 -16.914 1.00 37.34 109 PRO A N 1
ATOM 889 C CA . PRO A 1 109 ? -13.271 -14.478 -16.695 1.00 37.34 109 PRO A CA 1
ATOM 890 C C . PRO A 1 109 ? -12.081 -14.242 -17.624 1.00 37.34 109 PRO A C 1
ATOM 892 O O . PRO A 1 109 ? -12.245 -14.159 -18.836 1.00 37.34 109 PRO A O 1
ATOM 895 N N . THR A 1 110 ? -10.876 -14.081 -17.083 1.00 38.94 110 THR A N 1
ATOM 896 C CA . THR A 1 110 ? -9.691 -14.235 -17.929 1.00 38.94 110 THR A CA 1
ATOM 897 C C . THR A 1 110 ? -9.598 -15.722 -18.239 1.00 38.94 110 THR A C 1
ATOM 899 O O . THR A 1 110 ? -9.120 -16.487 -17.402 1.00 38.94 110 THR A O 1
ATOM 902 N N . GLU A 1 111 ? -10.135 -16.134 -19.386 1.00 34.94 111 GLU A N 1
ATOM 903 C CA . GLU A 1 111 ? -9.808 -17.425 -19.977 1.00 34.94 111 GLU A CA 1
ATOM 904 C C . GLU A 1 111 ? -8.293 -17.434 -20.159 1.00 34.94 111 GLU A C 1
ATOM 906 O O . GLU A 1 111 ? -7.714 -16.637 -20.896 1.00 34.94 111 GLU A O 1
ATOM 911 N N . VAL A 1 112 ? -7.629 -18.253 -19.353 1.00 38.81 112 VAL A N 1
ATOM 912 C CA . VAL A 1 112 ? -6.234 -18.575 -19.589 1.00 38.81 112 VAL A CA 1
ATOM 913 C C . VAL A 1 112 ? -6.299 -19.633 -20.674 1.00 38.81 112 VAL A C 1
ATOM 915 O O . VAL A 1 112 ? -6.667 -20.767 -20.374 1.00 38.81 112 VAL A O 1
ATOM 918 N N . GLU A 1 113 ? -6.012 -19.257 -21.921 1.00 34.16 113 GLU A N 1
ATOM 919 C CA . GLU A 1 113 ? -5.676 -20.246 -22.941 1.00 34.16 113 GLU A CA 1
ATOM 920 C C . GLU A 1 113 ? -4.501 -21.052 -22.389 1.00 34.16 113 GLU A C 1
ATOM 922 O O . GLU A 1 113 ? -3.380 -20.556 -22.231 1.00 34.16 113 GLU A O 1
ATOM 927 N N . VAL A 1 114 ? -4.800 -22.283 -21.984 1.00 36.00 114 VAL A N 1
ATOM 928 C CA . VAL A 1 114 ? -3.791 -23.297 -21.734 1.00 36.00 114 VAL A CA 1
ATOM 929 C C . VAL A 1 114 ? -3.303 -23.650 -23.128 1.00 36.00 114 VAL A C 1
ATOM 931 O O . VAL A 1 114 ? -3.933 -24.420 -23.841 1.00 36.00 114 VAL A O 1
ATOM 934 N N . VAL A 1 115 ? -2.258 -22.963 -23.580 1.00 34.00 115 VAL A N 1
ATOM 935 C CA . VAL A 1 115 ? -1.512 -23.434 -24.739 1.00 34.00 115 VAL A CA 1
ATOM 936 C C . VAL A 1 115 ? -0.793 -24.669 -24.224 1.00 34.00 115 VAL A C 1
ATOM 938 O O . VAL A 1 115 ? 0.116 -24.546 -23.397 1.00 34.00 115 VAL A O 1
ATOM 941 N N . ASP A 1 116 ? -1.291 -25.842 -24.604 1.00 34.75 116 ASP A N 1
ATOM 942 C CA . ASP A 1 116 ? -0.615 -27.109 -24.375 1.00 34.75 116 ASP A CA 1
ATOM 943 C C . ASP A 1 116 ? 0.762 -26.993 -25.037 1.00 34.75 116 ASP A C 1
ATOM 945 O O . ASP A 1 116 ? 0.895 -27.003 -26.257 1.00 34.75 116 ASP A O 1
ATOM 949 N N . VAL A 1 117 ? 1.790 -26.747 -24.223 1.00 38.94 117 VAL A N 1
ATOM 950 C CA . VAL A 1 117 ? 3.173 -26.878 -24.666 1.00 38.94 117 VAL A CA 1
ATOM 951 C C . VAL A 1 117 ? 3.447 -28.367 -24.619 1.00 38.94 117 VAL A C 1
ATOM 953 O O . VAL A 1 117 ? 3.474 -28.951 -23.533 1.00 38.94 117 VAL A O 1
ATOM 956 N N . ASP A 1 118 ? 3.559 -28.943 -25.812 1.00 33.12 118 ASP A N 1
ATOM 957 C CA . ASP A 1 118 ? 3.806 -30.352 -26.069 1.00 33.12 118 ASP A CA 1
ATOM 958 C C . ASP A 1 118 ? 4.813 -30.939 -25.076 1.00 33.12 118 ASP A C 1
ATOM 960 O O . ASP A 1 118 ? 5.906 -30.410 -24.851 1.00 33.12 118 ASP A O 1
ATOM 964 N N . ALA A 1 119 ? 4.397 -32.036 -24.449 1.00 34.16 119 ALA A N 1
ATOM 965 C CA . ALA A 1 119 ? 5.228 -32.821 -23.564 1.00 34.16 119 ALA A CA 1
ATOM 966 C C . ALA A 1 119 ? 6.370 -33.446 -24.376 1.00 34.16 119 ALA A C 1
ATOM 968 O O . ALA A 1 119 ? 6.142 -34.351 -25.175 1.00 34.16 119 ALA A O 1
ATOM 969 N N . GLU A 1 120 ? 7.605 -32.990 -24.158 1.00 35.69 120 GLU A N 1
ATOM 970 C CA . GLU A 1 120 ? 8.774 -33.795 -24.508 1.00 35.69 120 GLU A CA 1
ATOM 971 C C . GLU A 1 120 ? 8.779 -35.051 -23.622 1.00 35.69 120 GLU A C 1
ATOM 973 O O . GLU A 1 120 ? 8.889 -34.979 -22.393 1.00 35.69 120 GLU A O 1
ATOM 978 N N . GLU A 1 121 ? 8.612 -36.208 -24.262 1.00 34.22 121 GLU A N 1
ATOM 979 C CA . GLU A 1 121 ? 8.688 -37.529 -23.647 1.00 34.22 121 GLU A CA 1
ATOM 980 C C . GLU A 1 121 ? 10.110 -37.813 -23.142 1.00 34.22 121 GLU A C 1
ATOM 982 O O . GLU A 1 121 ? 11.084 -37.799 -23.894 1.00 34.22 121 GLU A O 1
ATOM 987 N N . VAL A 1 122 ? 10.230 -38.130 -21.851 1.00 29.92 122 VAL A N 1
ATOM 988 C CA . VAL A 1 122 ? 11.443 -38.725 -21.276 1.00 29.92 122 VAL A CA 1
ATOM 989 C C . VAL A 1 122 ? 11.323 -40.251 -21.402 1.00 29.92 122 VAL A C 1
ATOM 991 O O . VAL A 1 122 ? 10.342 -40.807 -20.901 1.00 29.92 122 VAL A O 1
ATOM 994 N N . PRO A 1 123 ? 12.284 -40.959 -22.028 1.00 30.70 123 PRO A N 1
ATOM 995 C CA . PRO A 1 123 ? 12.172 -42.395 -22.247 1.00 30.70 123 PRO A CA 1
ATOM 996 C C . PRO A 1 123 ? 12.449 -43.183 -20.961 1.00 30.70 123 PRO A C 1
ATOM 998 O O . PRO A 1 123 ? 13.422 -42.938 -20.243 1.00 30.70 123 PRO A O 1
ATOM 1001 N N . THR A 1 124 ? 11.593 -44.167 -20.696 1.00 29.44 124 THR A N 1
ATOM 1002 C CA . THR A 1 124 ? 11.802 -45.225 -19.699 1.00 29.44 124 THR A CA 1
ATOM 1003 C C . THR A 1 124 ? 12.461 -46.436 -20.371 1.00 29.44 124 THR A C 1
ATOM 1005 O O . THR A 1 124 ? 12.152 -46.711 -21.529 1.00 29.44 124 THR A O 1
ATOM 1008 N N . PRO A 1 125 ? 13.344 -47.195 -19.694 1.00 32.53 125 PRO A N 1
ATOM 1009 C CA . PRO A 1 125 ? 13.710 -48.532 -20.140 1.00 32.53 125 PRO A CA 1
ATOM 1010 C C . PRO A 1 125 ? 12.801 -49.580 -19.487 1.00 32.53 125 PRO A C 1
ATOM 1012 O O . PRO A 1 125 ? 12.699 -49.664 -18.261 1.00 32.53 125 PRO A O 1
ATOM 1015 N N . GLU A 1 126 ? 12.167 -50.381 -20.338 1.00 31.28 126 GLU A N 1
ATOM 1016 C CA . GLU A 1 126 ? 11.379 -51.572 -20.018 1.00 31.28 126 GLU A CA 1
ATOM 1017 C C . GLU A 1 126 ? 12.269 -52.793 -19.745 1.00 31.28 126 GLU A C 1
ATOM 1019 O O . GLU A 1 126 ? 13.283 -52.965 -20.419 1.00 31.28 126 GLU A O 1
ATOM 1024 N N . THR A 1 127 ? 11.858 -53.652 -18.803 1.00 30.62 127 THR A N 1
ATOM 1025 C CA . THR A 1 127 ? 11.814 -55.145 -18.842 1.00 30.62 127 THR A CA 1
ATOM 1026 C C . THR A 1 127 ? 11.688 -55.674 -17.407 1.00 30.62 127 THR A C 1
ATOM 1028 O O . THR A 1 127 ? 12.306 -55.133 -16.499 1.00 30.62 127 THR A O 1
ATOM 1031 N N . GLU A 1 128 ? 11.009 -56.763 -17.060 1.00 30.09 128 GLU A N 1
ATOM 1032 C CA . GLU A 1 128 ? 9.836 -57.515 -17.534 1.00 30.09 128 GLU A CA 1
ATOM 1033 C C . GLU A 1 128 ? 9.435 -58.433 -16.333 1.00 30.09 128 GLU A C 1
ATOM 1035 O O . GLU A 1 128 ? 10.135 -58.438 -15.314 1.00 30.09 128 GLU A O 1
ATOM 1040 N N . PRO A 1 129 ? 8.297 -59.151 -16.357 1.00 36.97 129 PRO A N 1
ATOM 1041 C CA . PRO A 1 129 ? 7.507 -59.444 -15.162 1.00 36.97 129 PRO A CA 1
ATOM 1042 C C . PRO A 1 129 ? 7.720 -60.850 -14.576 1.00 36.97 129 PRO A C 1
ATOM 1044 O O . PRO A 1 129 ? 7.963 -61.819 -15.290 1.00 36.97 129 PRO A O 1
ATOM 1047 N N . ALA A 1 130 ? 7.479 -60.989 -13.268 1.00 29.02 130 ALA A N 1
ATOM 1048 C CA . ALA A 1 130 ? 7.242 -62.283 -12.629 1.00 29.02 130 ALA A CA 1
ATOM 1049 C C . ALA A 1 130 ? 5.936 -62.259 -11.818 1.00 29.02 130 ALA A C 1
ATOM 1051 O O . ALA A 1 130 ? 5.805 -61.617 -10.778 1.00 29.02 130 ALA A O 1
ATOM 1052 N N . ASN A 1 131 ? 4.968 -62.976 -12.377 1.00 28.83 131 ASN A N 1
ATOM 1053 C CA . ASN A 1 131 ? 3.702 -63.444 -11.828 1.00 28.83 131 ASN A CA 1
ATOM 1054 C C . ASN A 1 131 ? 3.902 -64.323 -10.575 1.00 28.83 131 ASN A C 1
ATOM 1056 O O . ASN A 1 131 ? 4.754 -65.201 -10.623 1.00 28.83 131 ASN A O 1
ATOM 1060 N N . VAL A 1 132 ? 3.079 -64.159 -9.528 1.00 29.28 132 VAL A N 1
ATOM 1061 C CA . VAL A 1 132 ? 2.357 -65.272 -8.864 1.00 29.28 132 VAL A CA 1
ATOM 1062 C C . VAL A 1 132 ? 1.237 -64.767 -7.935 1.00 29.28 132 VAL A C 1
ATOM 1064 O O . VAL A 1 132 ? 1.477 -64.134 -6.914 1.00 29.28 132 VAL A O 1
ATOM 1067 N N . ASN A 1 133 ? 0.012 -65.103 -8.341 1.00 27.59 133 ASN A N 1
ATOM 1068 C CA . ASN A 1 133 ? -1.151 -65.602 -7.592 1.00 27.59 133 ASN A CA 1
ATOM 1069 C C . ASN A 1 133 ? -1.627 -65.003 -6.248 1.00 27.59 133 ASN A C 1
ATOM 1071 O O . ASN A 1 133 ? -1.001 -65.095 -5.199 1.00 27.59 133 ASN A O 1
ATOM 1075 N N . ALA A 1 134 ? -2.880 -64.545 -6.345 1.00 32.53 134 ALA A N 1
ATOM 1076 C CA . ALA A 1 134 ? -4.013 -64.612 -5.422 1.00 32.53 134 ALA A CA 1
ATOM 1077 C C . ALA A 1 134 ? -3.871 -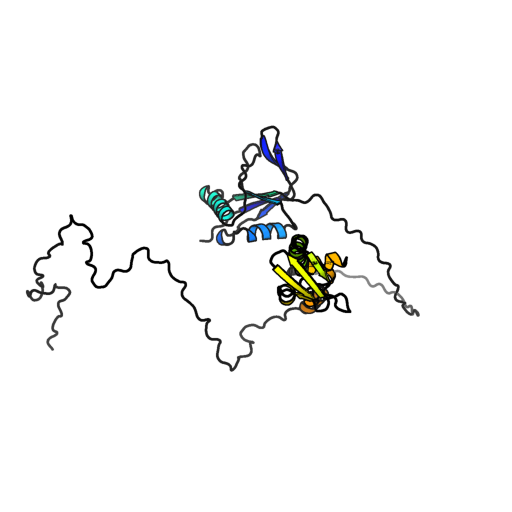65.385 -4.097 1.00 32.53 134 ALA A C 1
ATOM 1079 O O . ALA A 1 134 ? -3.616 -66.582 -4.100 1.00 32.53 134 ALA A O 1
ATOM 1080 N N . GLU A 1 135 ? -4.333 -64.747 -3.016 1.00 28.52 135 GLU A N 1
ATOM 1081 C CA . GLU A 1 135 ? -5.257 -65.385 -2.073 1.00 28.52 135 GLU A CA 1
ATOM 1082 C C . GLU A 1 135 ? -6.130 -64.340 -1.359 1.00 28.52 135 GLU A C 1
ATOM 1084 O O . GLU A 1 135 ? -5.669 -63.326 -0.835 1.00 28.52 135 GLU A O 1
ATOM 1089 N N . SER A 1 136 ? -7.439 -64.584 -1.398 1.00 31.75 136 SER A N 1
ATOM 1090 C CA . SER A 1 136 ? -8.489 -63.784 -0.778 1.00 31.75 136 SER A CA 1
ATOM 1091 C C . SER A 1 136 ? -8.829 -64.397 0.577 1.00 31.75 136 SER A C 1
ATOM 1093 O O . SER A 1 136 ? -9.370 -65.499 0.619 1.00 31.75 136 SER A O 1
ATOM 1095 N N . VAL A 1 137 ? -8.624 -63.661 1.672 1.00 30.59 137 VAL A N 1
ATOM 1096 C CA . VAL A 1 137 ? -9.176 -64.014 2.990 1.00 30.59 137 VAL A CA 1
ATOM 1097 C C . VAL A 1 137 ? -10.093 -62.892 3.471 1.00 30.59 137 VAL A C 1
ATOM 1099 O O . VAL A 1 137 ? -9.678 -61.751 3.673 1.00 30.59 137 VAL A O 1
ATOM 1102 N N . LYS A 1 138 ? -11.377 -63.228 3.630 1.00 29.64 138 LYS A N 1
ATOM 1103 C CA . LYS A 1 138 ? -12.418 -62.378 4.220 1.00 29.64 138 LYS A CA 1
ATOM 1104 C C . LYS A 1 138 ? -12.609 -62.700 5.709 1.00 29.64 138 LYS A C 1
ATOM 1106 O O . LYS A 1 138 ? -12.732 -63.867 6.063 1.00 29.64 138 LYS A O 1
ATOM 1111 N N . SER A 1 139 ? -12.847 -61.621 6.470 1.00 32.12 139 SER A N 1
ATOM 1112 C CA . SER A 1 139 ? -13.631 -61.503 7.726 1.00 32.12 139 SER A CA 1
ATOM 1113 C C . SER A 1 139 ? -12.901 -61.733 9.069 1.00 32.12 139 SER A C 1
ATOM 1115 O O . SER A 1 139 ? -11.905 -62.444 9.081 1.00 32.12 139 SER A O 1
ATOM 1117 N N . PRO A 1 140 ? -13.390 -61.186 10.217 1.00 37.03 140 PRO A N 1
ATOM 1118 C CA . PRO A 1 140 ? -14.668 -60.498 10.449 1.00 37.03 140 PRO A CA 1
ATOM 1119 C C . PRO A 1 140 ? -14.566 -59.094 11.087 1.00 37.03 140 PRO A C 1
ATOM 1121 O O . PRO A 1 140 ? -13.513 -58.597 11.473 1.00 37.03 140 PRO A O 1
ATOM 1124 N N . GLY A 1 141 ? -15.723 -58.433 11.139 1.00 39.81 141 GLY A N 1
ATOM 1125 C CA . GLY A 1 141 ? -15.889 -57.022 11.456 1.00 39.81 141 GLY A CA 1
ATOM 1126 C C . GLY A 1 141 ? -15.579 -56.613 12.898 1.00 39.81 141 GLY A C 1
ATOM 1127 O O . GLY A 1 141 ? -15.917 -57.290 13.863 1.00 39.81 141 GLY A O 1
ATOM 1128 N N . GLY A 1 142 ? -15.036 -55.401 13.011 1.00 27.75 142 GLY A N 1
ATOM 1129 C CA . GLY A 1 142 ? -14.929 -54.627 14.241 1.00 27.75 142 GLY A CA 1
ATOM 1130 C C . GLY A 1 142 ? -15.068 -53.144 13.907 1.00 27.75 142 GLY A C 1
ATOM 1131 O O . GLY A 1 142 ? -14.231 -52.561 13.220 1.00 27.75 142 GLY A O 1
ATOM 1132 N N . ARG A 1 143 ? -16.166 -52.518 14.340 1.00 34.75 143 ARG A N 1
ATOM 1133 C CA . ARG A 1 143 ? -16.484 -51.112 14.051 1.00 34.75 143 ARG A CA 1
ATOM 1134 C C . ARG A 1 143 ? -15.609 -50.182 14.895 1.00 34.75 143 ARG A C 1
ATOM 1136 O O . ARG A 1 143 ? -16.020 -49.753 15.969 1.00 34.75 143 ARG A O 1
ATOM 1143 N N . ILE A 1 144 ? -14.426 -49.818 14.403 1.00 34.75 144 ILE A N 1
ATOM 1144 C CA . ILE A 1 144 ? -13.611 -48.762 15.021 1.00 34.75 144 ILE A CA 1
ATOM 1145 C C . ILE A 1 144 ? -14.118 -47.403 14.526 1.00 34.75 144 ILE A C 1
ATOM 1147 O O . ILE A 1 144 ? -13.963 -47.042 13.358 1.00 34.75 144 ILE A O 1
ATOM 1151 N N . LYS A 1 145 ? -14.733 -46.627 15.426 1.00 33.00 145 LYS A N 1
ATOM 1152 C CA . LYS A 1 145 ? -15.083 -45.221 15.179 1.00 33.00 145 LYS A CA 1
ATOM 1153 C C . LYS A 1 145 ? -13.787 -44.415 15.013 1.00 33.00 145 LYS A C 1
ATOM 1155 O O . LYS A 1 145 ? -13.187 -44.000 16.002 1.00 33.00 145 LYS A O 1
ATOM 1160 N N . LYS A 1 146 ? -13.348 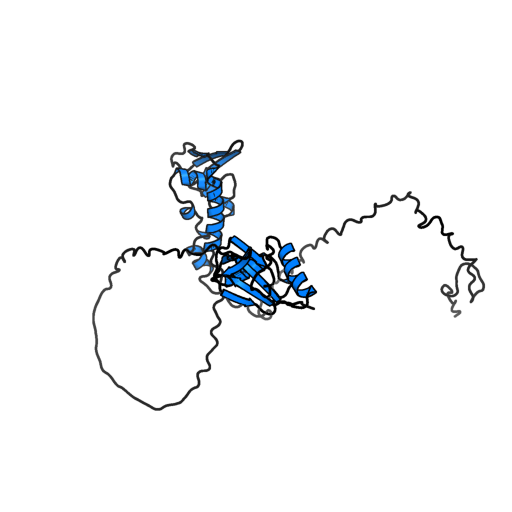-44.171 13.774 1.00 34.91 146 LYS A N 1
ATOM 1161 C CA . LYS A 1 146 ? -12.274 -43.208 13.490 1.00 34.91 146 LYS A CA 1
ATOM 1162 C C . LYS A 1 146 ? -12.797 -41.800 13.785 1.00 34.91 146 LYS A C 1
ATOM 1164 O O . LYS A 1 146 ? -13.573 -41.234 13.019 1.00 34.91 146 LYS A O 1
ATOM 1169 N N . ARG A 1 147 ? -12.400 -41.245 14.931 1.00 32.41 147 ARG A N 1
ATOM 1170 C CA . ARG A 1 147 ? -12.579 -39.828 15.265 1.00 32.41 147 ARG A CA 1
ATOM 1171 C C . ARG A 1 147 ? -11.781 -39.017 14.243 1.00 32.41 147 ARG A C 1
ATOM 1173 O O . ARG A 1 147 ? -10.557 -39.098 14.226 1.00 32.41 147 ARG A O 1
ATOM 1180 N N . ALA A 1 148 ? -12.476 -38.283 13.376 1.00 35.22 148 ALA A N 1
ATOM 1181 C CA . ALA A 1 148 ? -11.852 -37.414 12.388 1.00 35.22 148 ALA A CA 1
ATOM 1182 C C . ALA A 1 148 ? -10.930 -36.410 13.099 1.00 35.22 148 ALA A C 1
ATOM 1184 O O . ALA A 1 148 ? -11.393 -35.557 13.862 1.00 35.22 148 ALA A O 1
ATOM 1185 N N . GLN A 1 149 ? -9.620 -36.525 12.879 1.00 42.66 149 GLN A N 1
ATOM 1186 C CA . GLN A 1 149 ? -8.695 -35.458 13.231 1.00 42.66 149 GLN A CA 1
ATOM 1187 C C . GLN A 1 149 ? -9.029 -34.269 12.333 1.00 42.66 149 GLN A C 1
ATOM 1189 O O . GLN A 1 149 ? -8.999 -34.363 11.108 1.00 42.66 149 GLN A O 1
ATOM 1194 N N . ARG A 1 150 ? -9.415 -33.158 12.963 1.00 36.94 150 ARG A N 1
ATOM 1195 C CA . ARG A 1 150 ? -9.674 -31.880 12.306 1.00 36.94 150 ARG A CA 1
ATOM 1196 C C . ARG A 1 150 ? -8.388 -31.459 11.601 1.00 36.94 150 ARG A C 1
ATOM 1198 O O . ARG A 1 150 ? -7.468 -30.973 12.254 1.00 36.94 150 ARG A O 1
ATOM 1205 N N . SER A 1 151 ? -8.330 -31.668 10.288 1.00 38.47 151 SER A N 1
ATOM 1206 C CA . SER A 1 151 ? -7.255 -31.176 9.433 1.00 38.47 151 SER A CA 1
ATOM 1207 C C . SER A 1 151 ? -7.100 -29.681 9.693 1.00 38.47 151 SER A C 1
ATOM 1209 O O . SER A 1 151 ? -8.032 -28.902 9.450 1.00 38.47 151 SER A O 1
ATOM 1211 N N . GLN A 1 152 ? -5.961 -29.281 10.253 1.00 46.81 152 GLN A N 1
ATOM 1212 C CA . GLN A 1 152 ? -5.628 -27.871 10.381 1.00 46.81 152 GLN A CA 1
ATOM 1213 C C . GLN A 1 152 ? -5.633 -27.294 8.964 1.00 46.81 152 GLN A C 1
ATOM 1215 O O . GLN A 1 152 ? -4.931 -27.791 8.084 1.00 46.81 152 GLN A O 1
ATOM 1220 N N . LYS A 1 153 ? -6.504 -26.311 8.707 1.00 36.03 153 LYS A N 1
ATOM 1221 C CA . LYS A 1 153 ? -6.533 -25.637 7.406 1.00 36.03 153 LYS A CA 1
ATOM 1222 C C . LYS A 1 153 ? -5.142 -25.033 7.177 1.00 36.03 153 LYS A C 1
ATOM 1224 O O . LYS A 1 153 ? -4.637 -24.396 8.104 1.00 36.03 153 LYS A O 1
ATOM 1229 N N . PRO A 1 154 ? -4.528 -25.207 5.995 1.00 32.78 154 PRO A N 1
ATOM 1230 C CA . PRO A 1 154 ? -3.211 -24.650 5.744 1.00 32.78 154 PRO A CA 1
ATOM 1231 C C . PRO A 1 154 ? -3.272 -23.131 5.907 1.00 32.78 154 PRO A C 1
ATOM 1233 O O . PRO A 1 154 ? -4.170 -22.468 5.376 1.00 32.78 154 PRO A O 1
ATOM 1236 N N . VAL A 1 155 ? -2.319 -22.591 6.666 1.00 33.00 155 VAL A N 1
ATOM 1237 C CA . VAL A 1 155 ? -2.100 -21.150 6.778 1.00 33.00 155 VAL A CA 1
ATOM 1238 C C . VAL A 1 155 ? -1.839 -20.629 5.365 1.00 33.00 155 VAL A C 1
ATOM 1240 O O . VAL A 1 155 ? -0.875 -21.027 4.712 1.00 33.00 155 VAL A O 1
ATOM 1243 N N . ARG A 1 156 ? -2.729 -19.772 4.853 1.00 37.81 156 ARG A N 1
ATOM 1244 C CA . ARG A 1 156 ? -2.542 -19.126 3.550 1.00 37.81 156 ARG A CA 1
ATOM 1245 C C . ARG A 1 156 ? -1.426 -18.090 3.680 1.00 37.81 156 ARG A C 1
ATOM 1247 O O . ARG A 1 156 ? -1.689 -16.939 4.009 1.00 37.81 156 ARG A O 1
ATOM 1254 N N . ILE A 1 157 ? -0.187 -18.493 3.405 1.00 42.00 157 ILE A N 1
ATOM 1255 C CA . ILE A 1 157 ? 0.912 -17.549 3.183 1.00 42.00 157 ILE A CA 1
ATOM 1256 C C . ILE A 1 157 ? 0.580 -16.779 1.895 1.00 42.00 157 ILE A C 1
ATOM 1258 O O . ILE A 1 157 ? 0.333 -17.371 0.839 1.00 42.00 157 ILE A O 1
ATOM 1262 N N . LEU A 1 158 ? 0.474 -15.452 1.998 1.00 38.97 158 LEU A N 1
ATOM 1263 C CA . LEU A 1 158 ? 0.202 -14.572 0.863 1.00 38.97 158 LEU A CA 1
ATOM 1264 C C . LEU A 1 158 ? 1.317 -14.738 -0.179 1.00 38.97 158 LEU A C 1
ATOM 1266 O O . LEU A 1 158 ? 2.468 -14.395 0.065 1.00 38.97 158 LEU A O 1
ATOM 1270 N N . ARG A 1 159 ? 0.964 -15.267 -1.355 1.00 42.75 159 ARG A N 1
ATOM 1271 C CA . ARG A 1 159 ? 1.904 -15.480 -2.465 1.00 42.75 159 ARG A CA 1
ATOM 1272 C C . ARG A 1 159 ? 2.453 -14.124 -2.966 1.00 42.75 159 ARG A C 1
ATOM 1274 O O . ARG A 1 159 ? 1.642 -13.229 -3.222 1.00 42.75 159 ARG A O 1
ATOM 1281 N N . PRO A 1 160 ? 3.765 -13.969 -3.233 1.00 45.03 160 PRO A N 1
ATOM 1282 C CA . PRO A 1 160 ? 4.368 -12.697 -3.659 1.00 45.03 160 PRO A CA 1
ATOM 1283 C C . PRO A 1 160 ? 3.886 -12.186 -5.018 1.00 45.03 160 PRO A C 1
ATOM 1285 O O . PRO A 1 160 ? 3.992 -10.992 -5.301 1.00 45.03 160 PRO A O 1
ATOM 1288 N N . ARG A 1 161 ? 3.318 -13.071 -5.854 1.00 45.03 161 ARG A N 1
ATOM 1289 C CA . ARG A 1 161 ? 2.951 -12.785 -7.252 1.00 45.03 161 ARG A CA 1
ATOM 1290 C C . ARG A 1 161 ? 2.079 -11.532 -7.421 1.00 45.03 161 ARG A C 1
ATOM 1292 O O . ARG A 1 161 ? 2.129 -10.903 -8.464 1.00 45.03 161 ARG A O 1
ATOM 1299 N N . LYS A 1 162 ? 1.281 -11.143 -6.417 1.00 48.03 162 LYS A N 1
ATOM 1300 C CA . LYS A 1 162 ? 0.345 -10.005 -6.533 1.00 48.03 162 LYS A CA 1
ATOM 1301 C C . LYS A 1 162 ? 0.986 -8.625 -6.280 1.00 48.03 162 LYS A C 1
ATOM 1303 O O . LYS A 1 162 ? 0.490 -7.623 -6.797 1.00 48.03 162 LYS A O 1
ATOM 1308 N N . LEU A 1 163 ? 2.076 -8.540 -5.511 1.00 46.44 163 LEU A N 1
ATOM 1309 C CA . LEU A 1 163 ? 2.732 -7.260 -5.184 1.00 46.44 163 LEU A CA 1
ATOM 1310 C C . LEU A 1 163 ? 3.678 -6.795 -6.298 1.00 46.44 163 LEU A C 1
ATOM 1312 O O . LEU A 1 163 ? 3.657 -5.622 -6.668 1.00 46.44 163 LEU A O 1
ATOM 1316 N N . THR A 1 164 ? 4.449 -7.715 -6.878 1.00 51.84 164 THR A N 1
ATOM 1317 C CA . THR A 1 164 ? 5.403 -7.417 -7.959 1.00 51.84 164 THR A CA 1
ATOM 1318 C C . THR A 1 164 ? 4.691 -6.923 -9.219 1.00 51.84 164 THR A C 1
ATOM 1320 O O . THR A 1 164 ? 5.087 -5.908 -9.793 1.00 51.84 164 THR A O 1
ATOM 1323 N N . THR A 1 165 ? 3.571 -7.555 -9.586 1.00 57.97 165 THR A N 1
ATOM 1324 C CA . THR A 1 165 ? 2.762 -7.169 -10.749 1.00 57.97 165 THR A CA 1
ATOM 1325 C C . THR A 1 165 ? 2.133 -5.785 -10.586 1.00 57.97 165 THR A C 1
ATOM 1327 O O . THR A 1 165 ? 2.191 -4.982 -11.508 1.00 57.97 165 THR A O 1
ATOM 1330 N N . THR A 1 166 ? 1.592 -5.438 -9.415 1.00 59.06 166 THR A N 1
ATOM 1331 C CA . THR A 1 166 ? 0.909 -4.141 -9.225 1.00 59.06 166 THR A CA 1
ATOM 1332 C C . THR A 1 166 ? 1.871 -2.953 -9.130 1.00 59.06 166 THR A C 1
ATOM 1334 O O . THR A 1 166 ? 1.581 -1.879 -9.663 1.00 59.06 166 THR A O 1
ATOM 1337 N N . LEU A 1 167 ? 3.027 -3.119 -8.479 1.00 60.41 167 LEU A N 1
ATOM 1338 C CA . LEU A 1 167 ? 4.081 -2.098 -8.432 1.00 60.41 167 LEU A CA 1
ATOM 1339 C C . LEU A 1 167 ? 4.760 -1.925 -9.798 1.00 60.41 167 LEU A C 1
ATOM 1341 O O . LEU A 1 167 ? 4.924 -0.787 -10.245 1.00 60.41 167 LEU A O 1
ATOM 1345 N N . GLY A 1 168 ? 5.064 -3.031 -10.486 1.00 64.38 168 GLY A N 1
ATOM 1346 C CA . GLY A 1 168 ? 5.609 -3.027 -11.847 1.00 64.38 168 GLY A CA 1
ATOM 1347 C C . GLY A 1 168 ? 4.660 -2.382 -12.861 1.00 64.38 168 GLY A C 1
ATOM 1348 O O . GLY A 1 168 ? 5.060 -1.481 -13.596 1.00 64.38 168 GLY A O 1
ATOM 1349 N N . GLN A 1 169 ? 3.367 -2.722 -12.827 1.00 65.00 169 GLN A N 1
ATOM 1350 C CA . GLN A 1 169 ? 2.342 -2.114 -13.688 1.00 65.00 169 GLN A CA 1
ATOM 1351 C C . GLN A 1 169 ? 2.209 -0.604 -13.461 1.00 65.00 169 GLN A C 1
ATOM 1353 O O . GLN A 1 169 ? 2.141 0.166 -14.419 1.00 65.00 169 GLN A O 1
ATOM 1358 N N . LYS A 1 170 ? 2.225 -0.143 -12.203 1.00 69.00 170 LYS A N 1
ATOM 1359 C CA . LYS A 1 170 ? 2.197 1.297 -11.885 1.00 69.00 170 LYS A CA 1
ATOM 1360 C C . LYS A 1 170 ? 3.446 2.028 -12.382 1.00 69.00 170 LYS A C 1
ATOM 1362 O O . LYS A 1 170 ? 3.345 3.191 -12.783 1.00 69.00 170 LYS A O 1
ATOM 1367 N N . ALA A 1 171 ? 4.615 1.387 -12.333 1.00 67.88 171 ALA A N 1
ATOM 1368 C CA . ALA A 1 171 ? 5.847 1.938 -12.893 1.00 67.88 171 ALA A CA 1
ATOM 1369 C C . ALA A 1 171 ? 5.767 2.025 -14.426 1.00 67.88 171 ALA A C 1
ATOM 1371 O O . ALA A 1 171 ? 6.101 3.072 -14.985 1.00 67.88 171 ALA A O 1
ATOM 1372 N N . SER A 1 172 ? 5.223 0.989 -15.073 1.00 74.19 172 SER A N 1
ATOM 1373 C CA . SER A 1 172 ? 4.992 0.942 -16.519 1.00 74.19 172 SER A CA 1
ATOM 1374 C C . SER A 1 172 ? 4.007 2.013 -16.993 1.00 74.19 172 SER A C 1
ATOM 1376 O O . SER A 1 172 ? 4.290 2.735 -17.933 1.00 74.19 172 SER A O 1
ATOM 1378 N N . GLN A 1 173 ? 2.892 2.247 -16.298 1.00 75.56 173 GLN A N 1
ATOM 1379 C CA . GLN A 1 173 ? 1.934 3.301 -16.687 1.00 75.56 173 GLN A CA 1
ATOM 1380 C C . GLN A 1 173 ? 2.543 4.713 -16.705 1.00 75.56 173 GLN A C 1
ATOM 1382 O O . GLN A 1 173 ? 2.076 5.604 -17.415 1.00 75.56 173 GLN A O 1
ATOM 1387 N N . LYS A 1 174 ? 3.582 4.950 -15.897 1.00 83.38 174 LYS A N 1
ATOM 1388 C CA . LYS A 1 174 ? 4.271 6.244 -15.819 1.00 83.38 174 LYS A CA 1
ATOM 1389 C C . LYS A 1 174 ? 5.472 6.338 -16.764 1.00 83.38 174 LYS A C 1
ATOM 1391 O O . LYS A 1 174 ? 6.069 7.416 -16.816 1.00 83.38 174 LYS A O 1
ATOM 1396 N N . SER A 1 175 ? 5.831 5.265 -17.474 1.00 88.19 175 SER A N 1
ATOM 1397 C CA . SER A 1 175 ? 6.991 5.225 -18.372 1.00 88.19 175 SER A CA 1
ATOM 1398 C C . SER A 1 175 ? 6.772 6.050 -19.640 1.00 88.19 175 SER A C 1
ATOM 1400 O O . SER A 1 175 ? 7.686 6.754 -20.044 1.00 88.19 175 SER A O 1
ATOM 1402 N N . ASN A 1 176 ? 5.540 6.102 -20.162 1.00 88.44 176 ASN A N 1
ATOM 1403 C CA . ASN A 1 176 ? 5.160 6.835 -21.385 1.00 88.44 176 ASN A CA 1
ATOM 1404 C C . ASN A 1 176 ? 5.480 8.344 -21.366 1.00 88.44 176 ASN A C 1
ATOM 1406 O O . ASN A 1 176 ? 5.377 9.018 -22.381 1.00 88.44 176 ASN A O 1
ATOM 1410 N N . LYS A 1 177 ? 5.826 8.907 -20.201 1.00 90.44 177 LYS A N 1
ATOM 1411 C CA . LYS A 1 177 ? 6.215 10.320 -20.036 1.00 90.44 177 LYS A CA 1
ATOM 1412 C C . LYS A 1 177 ? 7.724 10.548 -20.159 1.00 90.44 177 LYS A C 1
ATOM 1414 O O . LYS A 1 177 ? 8.184 11.651 -19.861 1.00 90.44 177 LYS A O 1
ATOM 1419 N N . TRP A 1 178 ? 8.482 9.507 -20.474 1.00 94.56 178 TRP A N 1
ATOM 1420 C CA . TRP A 1 178 ? 9.933 9.506 -20.513 1.00 94.56 178 TRP A CA 1
ATOM 1421 C C . TRP A 1 178 ? 10.410 9.082 -21.892 1.00 94.56 178 TRP A C 1
ATOM 1423 O O . TRP A 1 178 ? 9.912 8.109 -22.447 1.00 94.56 178 TRP A O 1
ATOM 1433 N N . ASN A 1 179 ? 11.408 9.797 -22.400 1.00 94.50 179 ASN A N 1
ATOM 1434 C CA . ASN A 1 179 ? 11.981 9.573 -23.717 1.00 94.50 179 ASN A CA 1
ATOM 1435 C C . ASN A 1 179 ? 13.355 8.910 -23.553 1.00 94.50 179 ASN A C 1
ATOM 1437 O O . ASN A 1 179 ? 14.305 9.595 -23.156 1.00 94.50 179 ASN A O 1
ATOM 1441 N N . PRO A 1 180 ? 13.467 7.590 -23.772 1.00 95.12 180 PRO A N 1
ATOM 1442 C CA . PRO A 1 180 ? 14.741 6.886 -23.753 1.00 95.12 180 PRO A CA 1
ATOM 1443 C C . PRO A 1 180 ? 15.510 7.130 -25.056 1.00 95.12 180 PRO A C 1
ATOM 1445 O O . PRO A 1 180 ? 14.966 7.006 -26.148 1.00 95.12 180 PRO A O 1
ATOM 1448 N N . THR A 1 181 ? 16.796 7.430 -24.936 1.00 94.56 181 THR A N 1
ATOM 1449 C CA . THR A 1 181 ? 17.758 7.474 -26.040 1.00 94.56 181 THR A CA 1
ATOM 1450 C C . THR A 1 181 ? 18.917 6.553 -25.699 1.00 94.56 181 THR A C 1
ATOM 1452 O O . THR A 1 181 ? 19.442 6.621 -24.588 1.00 94.56 181 THR A O 1
ATOM 1455 N N . TRP A 1 182 ? 19.296 5.669 -26.619 1.00 93.81 182 TRP A N 1
ATOM 1456 C CA . TRP A 1 182 ? 20.470 4.816 -26.437 1.00 93.81 182 TRP A CA 1
ATOM 1457 C C . TRP A 1 182 ? 21.731 5.679 -26.289 1.00 93.81 182 TRP A C 1
ATOM 1459 O O . TRP A 1 182 ? 21.879 6.682 -26.986 1.00 93.81 182 TRP A O 1
ATOM 1469 N N . ALA A 1 183 ? 22.601 5.314 -25.348 1.00 91.56 183 ALA A N 1
ATOM 1470 C CA . ALA A 1 183 ? 23.776 6.101 -24.981 1.00 91.56 183 ALA A CA 1
ATOM 1471 C C . ALA A 1 183 ? 25.037 5.761 -25.797 1.00 91.56 183 ALA A C 1
ATOM 1473 O O . ALA A 1 183 ? 26.076 6.366 -25.553 1.00 91.56 183 ALA A O 1
ATOM 1474 N N . GLY A 1 184 ? 24.960 4.823 -26.746 1.00 86.50 184 GLY A N 1
ATOM 1475 C CA . GLY A 1 184 ? 26.094 4.475 -27.607 1.00 86.50 184 GLY A CA 1
ATOM 1476 C C . GLY A 1 184 ? 26.995 3.353 -27.080 1.00 86.50 184 GLY A C 1
ATOM 1477 O O . GLY A 1 184 ? 28.106 3.216 -27.570 1.00 86.50 184 GLY A O 1
ATOM 1478 N N . ASP A 1 185 ? 26.571 2.574 -26.078 1.00 90.94 185 ASP A N 1
ATOM 1479 C CA . ASP A 1 185 ? 27.371 1.451 -25.566 1.00 90.94 185 ASP A CA 1
ATOM 1480 C C . ASP A 1 185 ? 27.362 0.241 -26.513 1.00 90.94 185 ASP A C 1
ATOM 1482 O O . ASP A 1 185 ? 26.308 -0.112 -27.038 1.00 90.94 185 ASP A O 1
ATOM 1486 N N . ASP A 1 186 ? 28.490 -0.462 -26.641 1.00 85.00 186 ASP A N 1
ATOM 1487 C CA . ASP A 1 186 ? 28.675 -1.586 -27.581 1.00 85.00 186 ASP A CA 1
ATOM 1488 C C . ASP A 1 186 ? 27.596 -2.681 -27.480 1.00 85.00 186 ASP A C 1
ATOM 1490 O O . ASP A 1 186 ? 27.250 -3.334 -28.463 1.00 85.00 186 ASP A O 1
ATOM 1494 N N . ASN A 1 187 ? 27.015 -2.869 -26.290 1.00 84.19 187 ASN A N 1
ATOM 1495 C CA . ASN A 1 187 ? 26.005 -3.894 -26.019 1.00 84.19 187 ASN A CA 1
ATOM 1496 C C . ASN A 1 187 ? 24.551 -3.407 -26.199 1.00 84.19 187 ASN A C 1
ATOM 1498 O O . ASN A 1 187 ? 23.598 -4.191 -26.063 1.00 84.19 187 ASN A O 1
ATOM 1502 N N . GLY A 1 188 ? 24.335 -2.117 -26.456 1.00 86.88 188 GLY A N 1
ATOM 1503 C CA . GLY A 1 188 ? 23.005 -1.524 -26.570 1.00 86.88 188 GLY A CA 1
ATOM 1504 C C . GLY A 1 188 ? 22.232 -1.413 -25.248 1.00 86.88 188 GLY A C 1
ATOM 1505 O O . GLY A 1 188 ? 21.007 -1.306 -25.269 1.00 86.88 188 GLY A O 1
ATOM 1506 N N . LYS A 1 189 ? 22.868 -1.579 -24.088 1.00 90.94 189 LYS A N 1
ATOM 1507 C CA . LYS A 1 189 ? 22.212 -1.764 -22.781 1.00 90.94 189 LYS A CA 1
ATOM 1508 C C . LYS A 1 189 ? 22.078 -0.476 -21.972 1.00 90.94 189 LYS A C 1
ATOM 1510 O O . LYS A 1 189 ? 21.303 -0.468 -21.013 1.00 90.94 189 LYS A O 1
ATOM 1515 N N . ILE A 1 190 ? 22.779 0.591 -22.342 1.00 94.56 190 ILE A N 1
ATOM 1516 C CA . ILE A 1 190 ? 22.787 1.856 -21.609 1.00 94.56 190 ILE A CA 1
ATOM 1517 C C . ILE A 1 190 ? 21.898 2.874 -22.321 1.00 94.56 190 ILE A C 1
ATOM 1519 O O . ILE A 1 190 ? 22.028 3.141 -23.515 1.00 94.56 190 ILE A O 1
ATOM 1523 N N . TYR A 1 191 ? 20.989 3.475 -21.561 1.00 95.62 191 TYR A N 1
ATOM 1524 C CA . TYR A 1 191 ? 20.031 4.457 -22.048 1.00 95.62 191 TYR A CA 1
ATOM 1525 C C . TYR A 1 191 ? 20.080 5.727 -21.208 1.00 95.62 191 TYR A C 1
ATOM 1527 O O . TYR A 1 191 ? 20.023 5.691 -19.978 1.00 95.62 191 TYR A O 1
ATOM 1535 N N . GLU A 1 192 ? 20.103 6.868 -21.885 1.00 96.12 192 GLU A N 1
ATOM 1536 C CA . GLU A 1 192 ? 19.792 8.162 -21.299 1.00 96.12 192 GLU A CA 1
ATOM 1537 C C . GLU A 1 192 ? 18.285 8.406 -21.437 1.00 96.12 192 GLU A C 1
ATOM 1539 O O . GLU A 1 192 ? 17.747 8.495 -22.536 1.00 96.12 192 GLU A O 1
ATOM 1544 N N . VAL A 1 193 ? 17.577 8.498 -20.317 1.00 96.00 193 VAL A N 1
ATOM 1545 C CA . VAL A 1 193 ? 16.122 8.639 -20.270 1.00 96.00 193 VAL A CA 1
ATOM 1546 C C . VAL A 1 193 ? 15.762 10.047 -19.807 1.00 96.00 193 VAL A C 1
ATOM 1548 O O . VAL A 1 193 ? 16.100 10.465 -18.696 1.00 96.00 193 VAL A O 1
ATOM 1551 N N . LYS A 1 194 ? 15.071 10.798 -20.667 1.00 95.25 194 LYS A N 1
ATOM 1552 C CA . LYS A 1 194 ? 14.831 12.236 -20.497 1.00 95.25 194 LYS A CA 1
ATOM 1553 C C . LYS A 1 194 ? 13.361 12.545 -20.270 1.00 95.25 194 LYS A C 1
ATOM 1555 O O . LYS A 1 194 ? 12.479 12.009 -20.936 1.00 95.25 194 LYS A O 1
ATOM 1560 N N . LYS A 1 195 ? 13.111 13.493 -19.376 1.00 94.31 195 LYS A N 1
ATOM 1561 C CA . LYS A 1 195 ? 11.855 14.235 -19.273 1.00 94.31 195 LYS A CA 1
ATOM 1562 C C . LYS A 1 195 ? 12.200 15.617 -18.750 1.00 94.31 195 LYS A C 1
ATOM 1564 O O . LYS A 1 195 ? 12.575 15.728 -17.586 1.00 94.31 195 LYS A O 1
ATOM 1569 N N . HIS A 1 196 ? 12.087 16.646 -19.587 1.00 84.81 196 HIS A N 1
ATOM 1570 C CA . HIS A 1 196 ? 12.499 18.009 -19.240 1.00 84.81 196 HIS A CA 1
ATOM 1571 C C . HIS A 1 196 ? 11.988 18.431 -17.844 1.00 84.81 196 HIS A C 1
ATOM 1573 O O . HIS A 1 196 ? 10.791 18.266 -17.579 1.00 84.81 196 HIS A O 1
ATOM 1579 N N . PRO A 1 197 ? 12.846 18.951 -16.939 1.00 87.31 197 PRO A N 1
ATOM 1580 C CA . PRO A 1 197 ? 14.293 19.225 -17.065 1.00 87.31 197 PRO A CA 1
ATOM 1581 C C . PRO A 1 197 ? 15.212 18.058 -16.630 1.00 87.31 197 PRO A C 1
ATOM 1583 O O . PRO A 1 197 ? 16.430 18.190 -16.592 1.00 87.31 197 PRO A O 1
ATOM 1586 N N . THR A 1 198 ? 14.643 16.912 -16.262 1.00 92.31 198 THR A N 1
ATOM 1587 C CA . THR A 1 198 ? 15.360 15.772 -15.673 1.00 92.31 198 THR A CA 1
ATOM 1588 C C . THR A 1 198 ? 15.928 14.804 -16.713 1.00 92.31 198 THR A C 1
ATOM 1590 O O . THR A 1 198 ? 15.284 14.493 -17.721 1.00 92.31 198 THR A O 1
ATOM 1593 N N . LYS A 1 199 ? 17.119 14.274 -16.423 1.00 94.31 199 LYS A N 1
ATOM 1594 C CA . LYS A 1 199 ? 17.769 13.194 -17.173 1.00 94.31 199 LYS A CA 1
ATOM 1595 C C . LYS A 1 199 ? 18.238 12.113 -16.203 1.00 94.31 199 LYS A C 1
ATOM 1597 O O . LYS A 1 199 ? 18.669 12.422 -15.094 1.00 94.31 199 LYS A O 1
ATOM 1602 N N . VAL A 1 200 ? 18.104 10.857 -16.604 1.00 95.62 200 VAL A N 1
ATOM 1603 C CA . VAL A 1 200 ? 18.392 9.677 -15.781 1.00 95.62 200 VAL A CA 1
ATOM 1604 C C . VAL A 1 200 ? 19.106 8.654 -16.654 1.00 95.62 200 VAL A C 1
ATOM 1606 O O . VAL A 1 200 ? 18.679 8.427 -17.781 1.00 95.62 200 VAL A O 1
ATOM 1609 N N . THR A 1 201 ? 20.145 8.007 -16.136 1.00 96.19 201 THR A N 1
ATOM 1610 C CA . THR A 1 201 ? 20.839 6.927 -16.850 1.00 96.19 201 THR A CA 1
ATOM 1611 C C . THR A 1 201 ? 20.297 5.583 -16.382 1.00 96.19 201 THR A C 1
ATOM 1613 O O . THR A 1 201 ? 20.135 5.347 -15.179 1.00 96.19 201 THR A O 1
ATOM 1616 N N . VAL A 1 202 ? 19.997 4.705 -17.332 1.00 96.19 202 VAL A N 1
ATOM 1617 C CA . VAL A 1 202 ? 19.511 3.345 -17.107 1.00 96.19 202 VAL A CA 1
ATOM 1618 C C . VAL A 1 202 ? 20.489 2.374 -17.748 1.00 96.19 202 VAL A C 1
ATOM 1620 O O . VAL A 1 202 ? 20.805 2.505 -18.923 1.00 96.19 202 VAL A O 1
ATOM 1623 N N . ASP A 1 203 ? 20.920 1.381 -16.986 1.00 94.62 203 ASP A N 1
ATOM 1624 C CA . ASP A 1 203 ? 21.690 0.238 -17.459 1.00 94.62 203 ASP A CA 1
ATOM 1625 C C . ASP A 1 203 ? 20.811 -1.009 -17.330 1.00 94.62 203 ASP A C 1
ATOM 1627 O O . ASP A 1 203 ? 20.507 -1.472 -16.225 1.00 94.62 203 ASP A O 1
ATOM 1631 N N . LEU A 1 204 ? 20.367 -1.527 -18.475 1.00 92.94 204 LEU A N 1
ATOM 1632 C CA . LEU A 1 204 ? 19.505 -2.704 -18.543 1.00 92.94 204 LEU A CA 1
ATOM 1633 C C . LEU A 1 204 ? 20.257 -3.999 -18.220 1.00 92.94 204 LEU A C 1
ATOM 1635 O O . LEU A 1 204 ? 19.637 -4.947 -17.753 1.00 92.94 204 LEU A O 1
ATOM 1639 N N . GLY A 1 205 ? 21.572 -4.053 -18.458 1.00 90.56 205 GLY A N 1
ATOM 1640 C CA . GLY A 1 205 ? 22.379 -5.250 -18.225 1.00 90.56 205 GLY A CA 1
ATOM 1641 C C . GLY A 1 205 ? 22.604 -5.510 -16.746 1.00 90.56 205 GLY A C 1
ATOM 1642 O O . GLY A 1 205 ? 22.424 -6.628 -16.277 1.00 90.56 205 GLY A O 1
ATOM 1643 N N . ASN A 1 206 ? 22.946 -4.455 -16.010 1.00 91.50 206 ASN A N 1
ATOM 1644 C CA . ASN A 1 206 ? 23.181 -4.535 -14.571 1.00 91.50 206 ASN A CA 1
ATOM 1645 C C . ASN A 1 206 ? 21.921 -4.287 -13.732 1.00 91.50 206 ASN A C 1
ATOM 1647 O O . ASN A 1 206 ? 22.025 -4.217 -12.509 1.00 91.50 206 ASN A O 1
ATOM 1651 N N . GLN A 1 207 ? 20.754 -4.107 -14.365 1.00 92.38 207 GLN A N 1
ATOM 1652 C CA . GLN A 1 207 ? 19.492 -3.771 -13.694 1.00 92.38 207 GLN A CA 1
ATOM 1653 C C . GLN A 1 207 ? 19.613 -2.521 -12.798 1.00 92.38 207 GLN A C 1
ATOM 1655 O O . GLN A 1 207 ? 19.131 -2.468 -11.664 1.00 92.38 207 GLN A O 1
ATOM 1660 N N . LYS A 1 208 ? 20.295 -1.485 -13.303 1.00 94.25 208 LYS A N 1
ATOM 1661 C CA . LYS A 1 208 ? 20.601 -0.253 -12.563 1.00 94.25 208 LYS A CA 1
ATOM 1662 C C . LYS A 1 208 ? 19.923 0.953 -13.192 1.00 94.25 208 LYS A C 1
ATOM 1664 O O . LYS A 1 208 ? 19.811 1.096 -14.404 1.00 94.25 208 LYS A O 1
ATOM 1669 N N . CYS A 1 209 ? 19.493 1.877 -12.345 1.00 94.75 209 CYS A N 1
ATOM 1670 C CA . CYS A 1 209 ? 18.992 3.177 -12.764 1.00 94.75 209 CYS A CA 1
ATOM 1671 C C . CYS A 1 209 ? 19.480 4.253 -11.798 1.00 94.75 209 CYS A C 1
ATOM 1673 O O . CYS A 1 209 ? 19.479 4.032 -10.587 1.00 94.75 209 CYS A O 1
ATOM 1675 N N . THR A 1 210 ? 19.848 5.441 -12.278 1.00 95.69 210 THR A N 1
ATOM 1676 C CA . THR A 1 210 ? 20.301 6.520 -11.380 1.00 95.69 210 THR A CA 1
ATOM 1677 C C . THR A 1 210 ? 19.212 6.984 -10.406 1.00 95.69 210 THR A C 1
ATOM 1679 O O . THR A 1 210 ? 19.526 7.580 -9.383 1.00 95.69 210 THR A O 1
ATOM 1682 N N . CYS A 1 211 ? 17.939 6.626 -10.631 1.00 92.94 211 CYS A N 1
ATOM 1683 C CA . CYS A 1 211 ? 16.877 6.836 -9.645 1.00 92.94 211 CYS A CA 1
ATOM 1684 C C . CYS A 1 211 ? 16.879 5.847 -8.462 1.00 92.94 211 CYS A C 1
ATOM 1686 O O . CYS A 1 211 ? 15.997 5.946 -7.615 1.00 92.94 211 CYS A O 1
ATOM 1688 N N . GLN A 1 212 ? 17.780 4.858 -8.447 1.00 92.75 212 GLN A N 1
ATOM 1689 C CA . GLN A 1 212 ? 17.990 3.826 -7.412 1.00 92.75 212 GLN A CA 1
ATOM 1690 C C . GLN A 1 212 ? 16.820 2.873 -7.128 1.00 92.75 212 GLN A C 1
ATOM 1692 O O . GLN A 1 212 ? 17.002 1.841 -6.490 1.00 92.75 212 GLN A O 1
ATOM 1697 N N . PHE A 1 213 ? 15.623 3.168 -7.632 1.00 91.00 213 PHE A N 1
ATOM 1698 C CA . PHE A 1 213 ? 14.433 2.355 -7.404 1.00 91.00 213 PHE A CA 1
ATOM 1699 C C . PHE A 1 213 ? 14.627 0.885 -7.794 1.00 91.00 213 PHE A C 1
ATOM 1701 O O . PHE A 1 213 ? 14.202 0.007 -7.051 1.00 91.00 213 PHE A O 1
ATOM 1708 N N . TRP A 1 214 ? 15.276 0.609 -8.928 1.00 91.88 214 TRP A N 1
ATOM 1709 C CA . TRP A 1 214 ? 15.466 -0.768 -9.390 1.00 91.88 214 TRP A CA 1
ATOM 1710 C C . TRP A 1 214 ? 16.426 -1.536 -8.484 1.00 91.88 214 TRP A C 1
ATOM 1712 O O . TRP A 1 214 ? 16.123 -2.645 -8.068 1.00 91.88 214 TRP A O 1
ATOM 1722 N N . GLN A 1 215 ? 17.514 -0.896 -8.069 1.00 91.88 215 GLN A N 1
ATOM 1723 C CA . GLN A 1 215 ? 18.493 -1.473 -7.155 1.00 91.88 215 GLN A CA 1
ATOM 1724 C C . GLN A 1 215 ? 17.895 -1.758 -5.774 1.00 91.88 215 GLN A C 1
ATOM 1726 O O . GLN A 1 215 ? 18.204 -2.776 -5.170 1.00 91.88 215 GLN A O 1
ATOM 1731 N N . LEU A 1 216 ? 17.022 -0.874 -5.284 1.00 89.31 216 LEU A N 1
ATOM 1732 C CA . LEU A 1 216 ? 16.389 -1.020 -3.972 1.00 89.31 216 LEU A CA 1
ATOM 1733 C C . LEU A 1 216 ? 15.264 -2.055 -3.965 1.00 89.31 216 LEU A C 1
ATOM 1735 O O . LEU A 1 216 ? 15.079 -2.761 -2.981 1.00 89.31 216 LEU A O 1
ATOM 1739 N N . THR A 1 217 ? 14.468 -2.104 -5.033 1.00 87.12 217 THR A N 1
ATOM 1740 C CA . THR A 1 217 ? 13.243 -2.915 -5.058 1.00 87.12 217 THR A CA 1
ATOM 1741 C C . THR A 1 217 ? 13.383 -4.206 -5.847 1.00 87.12 217 THR A C 1
ATOM 1743 O O . THR A 1 217 ? 12.518 -5.061 -5.729 1.00 87.12 217 THR A O 1
ATOM 1746 N N . GLY A 1 218 ? 14.410 -4.350 -6.687 1.00 88.69 218 GLY A N 1
ATOM 1747 C CA . GLY A 1 218 ? 14.527 -5.442 -7.655 1.00 88.69 218 GLY A CA 1
ATOM 1748 C C . GLY A 1 218 ? 13.507 -5.386 -8.801 1.00 88.69 218 GLY A C 1
ATOM 1749 O O . GLY A 1 218 ? 13.437 -6.327 -9.590 1.00 88.69 218 GLY A O 1
ATOM 1750 N N . 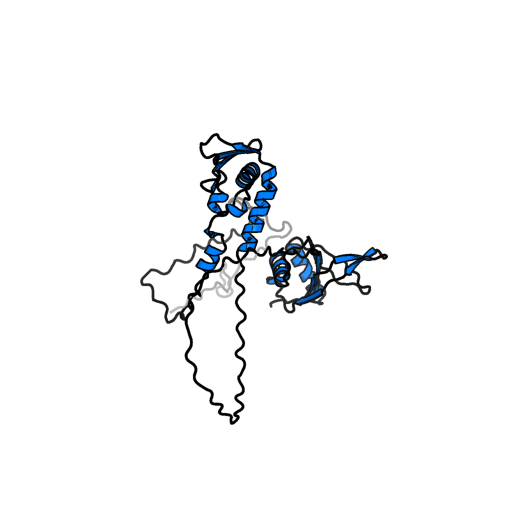LEU A 1 219 ? 12.714 -4.312 -8.897 1.00 90.81 219 LEU A N 1
ATOM 1751 C CA . LEU A 1 219 ? 11.686 -4.112 -9.919 1.00 90.81 219 LEU A CA 1
ATOM 1752 C C . LEU A 1 219 ? 12.098 -3.003 -10.899 1.00 90.81 219 LEU A C 1
ATOM 1754 O O . LEU A 1 219 ? 12.545 -1.939 -10.453 1.00 90.81 219 LEU A O 1
ATOM 1758 N N . PRO A 1 220 ? 11.873 -3.173 -12.216 1.00 91.50 220 PRO A N 1
ATOM 1759 C CA . PRO A 1 220 ? 12.107 -2.110 -13.183 1.00 91.50 220 PRO A CA 1
ATOM 1760 C C . PRO A 1 220 ? 11.376 -0.821 -12.800 1.00 91.50 220 PRO A C 1
ATOM 1762 O O . PRO A 1 220 ? 10.166 -0.783 -12.571 1.00 91.50 220 PRO A O 1
ATOM 1765 N N . CYS A 1 221 ? 12.130 0.272 -12.720 1.00 92.88 221 CYS A N 1
ATOM 1766 C CA . CYS A 1 221 ? 11.565 1.594 -12.481 1.00 92.88 221 CYS A CA 1
ATOM 1767 C C . CYS A 1 221 ? 10.887 2.145 -13.747 1.00 92.88 221 CYS A C 1
ATOM 1769 O O . CYS A 1 221 ? 11.146 1.684 -14.854 1.00 92.88 221 CYS A O 1
ATOM 1771 N N . ARG A 1 222 ? 10.108 3.228 -13.621 1.00 93.25 222 ARG A N 1
ATOM 1772 C CA . ARG A 1 222 ? 9.460 3.897 -14.773 1.00 93.25 222 ARG A CA 1
ATOM 1773 C C . ARG A 1 222 ? 10.422 4.252 -15.922 1.00 93.25 222 ARG A C 1
ATOM 1775 O O . ARG A 1 222 ? 10.006 4.249 -17.073 1.00 93.25 222 ARG A O 1
ATOM 1782 N N . HIS A 1 223 ? 11.687 4.563 -15.615 1.00 94.75 223 HIS A N 1
ATOM 1783 C CA . HIS A 1 223 ? 12.708 4.890 -16.617 1.00 94.75 223 HIS A CA 1
ATOM 1784 C C . HIS A 1 223 ? 13.181 3.634 -17.355 1.00 94.75 223 HIS A C 1
ATOM 1786 O O . HIS A 1 223 ? 13.306 3.643 -18.574 1.00 94.75 223 HIS A O 1
ATOM 1792 N N . ALA A 1 224 ? 13.387 2.542 -16.615 1.00 94.56 224 ALA A N 1
ATOM 1793 C CA . ALA A 1 224 ? 13.737 1.246 -17.177 1.00 94.56 224 ALA A CA 1
ATOM 1794 C C . ALA A 1 224 ? 12.603 0.684 -18.034 1.00 94.56 224 ALA A C 1
ATOM 1796 O O . ALA A 1 224 ? 12.852 0.250 -19.150 1.00 94.56 224 ALA A O 1
ATOM 1797 N N . CYS A 1 225 ? 11.352 0.790 -17.576 1.00 94.00 225 CYS A N 1
ATOM 1798 C CA . CYS A 1 225 ? 10.178 0.437 -18.374 1.00 94.00 225 CYS A CA 1
ATOM 1799 C C . CYS A 1 225 ? 10.130 1.205 -19.706 1.00 94.00 225 CYS A C 1
ATOM 1801 O O . CYS A 1 225 ? 9.746 0.628 -20.716 1.00 94.00 225 CYS A O 1
ATOM 1803 N N . ALA A 1 226 ? 10.532 2.483 -19.730 1.00 94.19 226 ALA A N 1
ATOM 1804 C CA . ALA A 1 226 ? 10.582 3.259 -20.970 1.00 94.19 226 ALA A CA 1
ATOM 1805 C C . ALA A 1 226 ? 11.658 2.709 -21.923 1.00 94.19 226 ALA A C 1
ATOM 1807 O O . ALA A 1 226 ? 11.378 2.459 -23.091 1.00 94.19 226 ALA A O 1
ATOM 1808 N N . ALA A 1 227 ? 12.867 2.450 -21.415 1.00 94.31 227 ALA A N 1
ATOM 1809 C CA . ALA A 1 227 ? 13.950 1.853 -22.200 1.00 94.31 227 ALA A CA 1
ATOM 1810 C C . ALA A 1 227 ? 13.605 0.437 -22.712 1.00 94.31 227 ALA A C 1
ATOM 1812 O O . ALA A 1 227 ? 13.914 0.102 -23.853 1.00 94.31 227 ALA A O 1
ATOM 1813 N N . PHE A 1 228 ? 12.908 -0.375 -21.913 1.00 93.00 228 PHE A N 1
ATOM 1814 C CA . PHE A 1 228 ? 12.419 -1.688 -22.336 1.00 93.00 228 PHE A CA 1
ATOM 1815 C C . PHE A 1 228 ? 11.366 -1.606 -23.437 1.00 93.00 228 PHE A C 1
ATOM 1817 O O . PHE A 1 228 ? 11.451 -2.368 -24.399 1.00 93.00 228 PHE A O 1
ATOM 1824 N N . ALA A 1 229 ? 10.438 -0.649 -23.342 1.00 90.88 229 ALA A N 1
ATOM 1825 C CA . ALA A 1 229 ? 9.451 -0.407 -24.387 1.00 90.88 229 ALA A CA 1
ATOM 1826 C C . ALA A 1 229 ? 10.123 -0.065 -25.729 1.00 90.88 229 ALA A C 1
ATOM 1828 O O . ALA A 1 229 ? 9.720 -0.599 -26.757 1.00 90.88 229 ALA A O 1
ATOM 1829 N N . LEU A 1 230 ? 11.202 0.732 -25.715 1.00 90.62 230 LEU A N 1
ATOM 1830 C CA . LEU A 1 230 ? 11.979 1.041 -26.922 1.00 90.62 230 LEU A CA 1
ATOM 1831 C C . LEU A 1 230 ? 12.648 -0.204 -27.538 1.00 90.62 230 LEU A C 1
ATOM 1833 O O . LEU A 1 230 ? 12.758 -0.290 -28.756 1.00 90.62 230 LEU A O 1
ATOM 1837 N N . ARG A 1 231 ? 13.073 -1.182 -26.724 1.00 88.94 231 ARG A N 1
ATOM 1838 C CA . ARG A 1 231 ? 13.643 -2.458 -27.207 1.00 88.94 231 ARG A CA 1
ATOM 1839 C C . ARG A 1 231 ? 12.598 -3.534 -27.526 1.00 88.94 231 ARG A C 1
ATOM 1841 O O . ARG A 1 231 ? 12.994 -4.647 -27.864 1.00 88.94 231 ARG A O 1
ATOM 1848 N N . GLY A 1 232 ? 11.301 -3.264 -27.354 1.00 86.81 232 GLY A N 1
ATOM 1849 C CA . GLY A 1 232 ? 10.252 -4.283 -27.488 1.00 86.81 232 GLY A CA 1
ATOM 1850 C C . GLY A 1 232 ? 10.372 -5.425 -26.469 1.00 86.81 232 GLY A C 1
ATOM 1851 O O . GLY A 1 232 ? 9.948 -6.547 -26.731 1.00 86.81 232 GLY A O 1
ATOM 1852 N N . ARG A 1 233 ? 10.996 -5.168 -25.314 1.00 87.38 233 ARG A N 1
ATOM 1853 C CA . ARG A 1 233 ? 11.173 -6.143 -24.230 1.00 87.38 233 ARG A CA 1
ATOM 1854 C C . ARG A 1 233 ? 10.121 -5.906 -23.157 1.00 87.38 233 ARG A C 1
ATOM 1856 O O . ARG A 1 233 ? 9.762 -4.766 -22.858 1.00 87.38 233 ARG A O 1
ATOM 1863 N N . ARG A 1 234 ? 9.672 -6.985 -22.526 1.00 85.00 234 ARG A N 1
ATOM 1864 C CA . ARG A 1 234 ? 8.755 -6.906 -21.393 1.00 85.00 234 ARG A CA 1
ATOM 1865 C C . ARG A 1 234 ? 9.539 -6.621 -20.110 1.00 85.00 234 ARG A C 1
ATOM 1867 O O . ARG A 1 234 ? 10.536 -7.293 -19.850 1.00 85.00 234 ARG A O 1
ATOM 1874 N N . PRO A 1 235 ? 9.126 -5.640 -19.290 1.00 86.12 235 PRO A N 1
ATOM 1875 C CA . PRO A 1 235 ? 9.794 -5.369 -18.021 1.00 86.12 235 PRO A CA 1
ATOM 1876 C C . PRO A 1 235 ? 9.633 -6.527 -17.022 1.00 86.12 235 PRO A C 1
ATOM 1878 O O . PRO A 1 235 ? 10.480 -6.692 -16.149 1.00 86.12 235 PRO A O 1
ATOM 1881 N N . GLU A 1 236 ? 8.581 -7.346 -17.137 1.00 83.38 236 GLU A N 1
ATOM 1882 C CA . GLU A 1 236 ? 8.352 -8.486 -16.239 1.00 83.38 236 GLU A CA 1
ATOM 1883 C C . GLU A 1 236 ? 9.474 -9.531 -16.302 1.00 83.38 236 GLU A C 1
ATOM 1885 O O . GLU A 1 236 ? 9.807 -10.128 -15.280 1.00 83.38 236 GLU A O 1
ATOM 1890 N N . ASP A 1 237 ? 10.103 -9.687 -17.467 1.00 84.44 237 ASP A N 1
ATOM 1891 C CA . ASP A 1 237 ? 11.187 -10.652 -17.695 1.00 84.44 237 ASP A CA 1
ATOM 1892 C C . ASP A 1 237 ? 12.512 -10.202 -17.059 1.00 84.44 237 ASP A C 1
ATOM 1894 O O . ASP A 1 237 ? 13.507 -10.921 -17.080 1.00 84.44 237 ASP A O 1
ATOM 1898 N N . GLN A 1 238 ? 12.554 -8.974 -16.539 1.00 85.38 238 GLN A N 1
ATOM 1899 C CA . GLN A 1 238 ? 13.757 -8.304 -16.039 1.00 85.38 238 GLN A CA 1
ATOM 1900 C C . GLN A 1 238 ? 13.632 -7.965 -14.549 1.00 85.38 238 GLN A C 1
ATOM 1902 O O . GLN A 1 238 ? 14.347 -7.117 -14.012 1.00 85.38 238 GLN A O 1
ATOM 1907 N N . ILE A 1 239 ? 12.693 -8.625 -13.873 1.00 86.44 239 ILE A N 1
ATOM 1908 C CA . ILE A 1 239 ? 12.570 -8.610 -12.421 1.00 86.44 239 ILE A CA 1
ATOM 1909 C C . ILE A 1 239 ? 13.717 -9.437 -11.833 1.00 86.44 239 ILE A C 1
ATOM 1911 O O . ILE A 1 239 ? 14.060 -10.500 -12.344 1.00 86.44 239 ILE A O 1
ATOM 1915 N N . HIS A 1 240 ? 14.316 -8.957 -10.746 1.00 87.19 240 HIS A N 1
ATOM 1916 C CA . HIS A 1 240 ? 15.424 -9.658 -10.103 1.00 87.19 240 HIS A CA 1
ATOM 1917 C C . HIS A 1 240 ? 14.977 -11.025 -9.542 1.00 87.19 240 HIS A C 1
ATOM 1919 O O . HIS A 1 240 ? 13.872 -11.167 -9.008 1.00 87.19 240 HIS A O 1
ATOM 1925 N N . ASN A 1 241 ? 15.858 -12.027 -9.609 1.00 85.69 241 ASN A N 1
ATOM 1926 C CA . ASN A 1 241 ? 15.534 -13.440 -9.352 1.00 85.69 241 ASN A CA 1
ATOM 1927 C C . ASN A 1 241 ? 14.915 -13.710 -7.969 1.00 85.69 241 ASN A C 1
ATOM 1929 O O . ASN A 1 241 ? 14.043 -14.565 -7.837 1.00 85.69 241 ASN A O 1
ATOM 1933 N N . TRP A 1 242 ? 15.306 -12.943 -6.947 1.00 83.81 242 TRP A N 1
ATOM 1934 C CA . TRP A 1 242 ? 14.778 -13.042 -5.575 1.00 83.81 242 TRP A CA 1
ATOM 1935 C C . TRP A 1 242 ? 13.265 -12.778 -5.428 1.00 83.81 242 TRP A C 1
ATOM 1937 O O . TRP A 1 242 ? 12.666 -13.172 -4.433 1.00 83.81 242 TRP A O 1
ATOM 1947 N N . LEU A 1 243 ? 12.638 -12.127 -6.412 1.00 82.19 243 LEU A N 1
ATOM 1948 C CA . LEU A 1 243 ? 11.201 -11.839 -6.451 1.00 82.19 243 LEU A CA 1
ATOM 1949 C C . LEU A 1 243 ? 10.441 -12.859 -7.306 1.00 82.19 243 LEU A C 1
ATOM 1951 O O . LEU A 1 243 ? 9.212 -12.798 -7.406 1.00 82.19 243 LEU A O 1
ATOM 1955 N N . GLY A 1 244 ? 11.171 -13.775 -7.944 1.00 80.81 244 GLY A N 1
ATOM 1956 C CA . GLY A 1 244 ? 10.621 -14.862 -8.727 1.00 80.81 244 GLY A CA 1
ATOM 1957 C C . GLY A 1 244 ? 10.000 -15.941 -7.848 1.00 80.81 244 GLY A C 1
ATOM 1958 O O . GLY A 1 244 ? 10.299 -16.089 -6.661 1.00 80.81 244 GLY A O 1
ATOM 1959 N N . MET A 1 245 ? 9.136 -16.743 -8.465 1.00 78.56 245 MET A N 1
ATOM 1960 C CA . MET A 1 245 ? 8.444 -17.812 -7.752 1.00 78.56 245 MET A CA 1
ATOM 1961 C C . MET A 1 245 ? 9.401 -18.921 -7.296 1.00 78.56 245 MET A C 1
ATOM 1963 O O . MET A 1 245 ? 9.178 -19.519 -6.250 1.00 78.56 245 MET A O 1
ATOM 19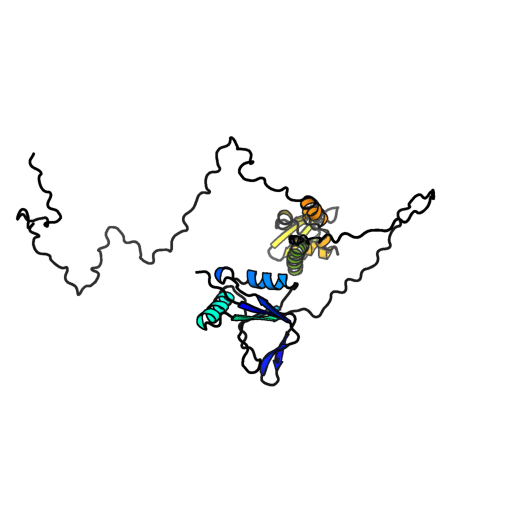67 N N . ALA A 1 246 ? 10.500 -19.133 -8.027 1.00 83.75 246 ALA A N 1
ATOM 1968 C CA . ALA A 1 246 ? 11.567 -20.048 -7.633 1.00 83.75 246 ALA A CA 1
ATOM 1969 C C . ALA A 1 246 ? 12.206 -19.642 -6.294 1.00 83.75 246 ALA A C 1
ATOM 1971 O O . ALA A 1 246 ? 12.259 -20.455 -5.378 1.00 83.75 246 ALA A O 1
ATOM 1972 N N . ALA A 1 247 ? 12.608 -18.375 -6.141 1.00 86.75 247 ALA A N 1
ATOM 1973 C CA . ALA A 1 247 ? 13.196 -17.877 -4.897 1.00 86.75 247 ALA A CA 1
ATOM 1974 C C . ALA A 1 247 ? 12.212 -17.942 -3.721 1.00 86.75 247 ALA A C 1
ATOM 1976 O O . ALA A 1 247 ? 12.596 -18.318 -2.618 1.00 86.75 247 ALA A O 1
ATOM 1977 N N . TYR A 1 248 ? 10.932 -17.641 -3.962 1.00 82.25 248 TYR A N 1
ATOM 1978 C CA . TYR A 1 248 ? 9.893 -17.822 -2.950 1.00 82.25 248 TYR A CA 1
ATOM 1979 C C . TYR A 1 248 ? 9.750 -19.288 -2.528 1.00 82.25 248 TYR A C 1
ATOM 1981 O O . TYR A 1 248 ? 9.748 -19.586 -1.338 1.00 82.25 248 TYR A O 1
ATOM 1989 N N . ASN A 1 249 ? 9.638 -20.206 -3.490 1.00 86.44 249 ASN A N 1
ATOM 1990 C CA . ASN A 1 249 ? 9.490 -21.627 -3.194 1.00 86.44 249 ASN A CA 1
ATOM 1991 C C . ASN A 1 249 ? 10.703 -22.166 -2.432 1.00 86.44 249 ASN A C 1
ATOM 1993 O O . ASN A 1 249 ? 10.508 -22.947 -1.515 1.00 86.44 249 ASN A O 1
ATOM 1997 N N . LEU A 1 250 ? 11.916 -21.708 -2.757 1.00 89.19 250 LEU A N 1
ATOM 1998 C CA . LEU A 1 250 ? 13.136 -22.034 -2.013 1.00 89.19 250 LEU A CA 1
ATOM 1999 C C . LEU A 1 250 ? 13.097 -21.479 -0.581 1.00 89.19 250 LEU A C 1
ATOM 2001 O O . LEU A 1 250 ? 13.374 -22.206 0.367 1.00 89.19 250 LEU A O 1
ATOM 2005 N N . ALA A 1 251 ? 12.696 -20.216 -0.402 1.00 85.50 251 ALA A N 1
ATOM 2006 C CA . ALA A 1 251 ? 12.625 -19.582 0.917 1.00 85.50 251 ALA A CA 1
ATOM 2007 C C . ALA A 1 251 ? 11.613 -20.258 1.860 1.00 85.50 251 ALA A C 1
ATOM 2009 O O . ALA A 1 251 ? 11.824 -20.292 3.069 1.00 85.50 251 ALA A O 1
ATOM 2010 N N . TYR A 1 252 ? 10.525 -20.801 1.308 1.00 83.62 252 TYR A N 1
ATOM 2011 C CA . TYR A 1 252 ? 9.465 -21.487 2.053 1.00 83.62 252 TYR A CA 1
ATOM 2012 C C . TYR A 1 252 ? 9.436 -22.999 1.800 1.00 83.62 252 TYR A C 1
ATOM 2014 O O . TYR A 1 252 ? 8.420 -23.643 2.062 1.00 83.62 252 TYR A O 1
ATOM 2022 N N . GLN A 1 253 ? 10.529 -23.573 1.288 1.00 89.19 253 GLN A N 1
ATOM 2023 C CA . GLN A 1 253 ? 10.625 -25.011 1.025 1.00 89.19 253 GLN A CA 1
ATOM 2024 C C . GLN A 1 253 ? 10.537 -25.816 2.323 1.00 89.19 253 GLN A C 1
ATOM 2026 O O . GLN A 1 253 ? 9.993 -26.919 2.346 1.00 89.19 253 GLN A O 1
ATOM 2031 N N . HIS A 1 254 ? 11.070 -25.250 3.402 1.00 84.62 254 HIS A N 1
ATOM 2032 C CA . HIS A 1 254 ? 11.106 -25.865 4.716 1.00 84.62 254 HIS A CA 1
ATOM 2033 C C . HIS A 1 254 ? 10.113 -25.190 5.656 1.00 84.62 254 HIS A C 1
ATOM 2035 O O . HIS A 1 254 ? 9.892 -23.977 5.617 1.00 84.62 254 HIS A O 1
ATOM 2041 N N . ASN A 1 255 ? 9.519 -25.988 6.537 1.00 82.44 255 ASN A N 1
ATOM 2042 C CA . ASN A 1 255 ? 8.670 -25.479 7.599 1.00 82.44 255 ASN A CA 1
ATOM 2043 C C . ASN A 1 255 ? 9.522 -24.715 8.617 1.00 82.44 255 ASN A C 1
ATOM 2045 O O . ASN A 1 255 ? 10.647 -25.108 8.923 1.00 82.44 255 ASN A O 1
ATOM 2049 N N . ILE A 1 256 ? 8.955 -23.652 9.191 1.00 80.50 256 ILE A N 1
ATOM 2050 C CA . ILE A 1 256 ? 9.529 -23.039 10.389 1.00 80.50 256 ILE A CA 1
ATOM 2051 C C . ILE A 1 256 ? 9.495 -24.112 11.478 1.00 80.50 256 ILE A C 1
ATOM 2053 O O . ILE A 1 256 ? 8.412 -24.560 11.867 1.00 80.50 256 ILE A O 1
ATOM 2057 N N . ASN A 1 257 ? 10.673 -24.547 11.928 1.00 79.38 257 ASN A N 1
ATOM 2058 C CA . ASN A 1 257 ? 10.775 -25.505 13.019 1.00 79.38 257 ASN A CA 1
ATOM 2059 C C . ASN A 1 257 ? 10.044 -24.948 14.249 1.00 79.38 257 ASN A C 1
ATOM 2061 O O . ASN A 1 257 ? 10.115 -23.741 14.507 1.00 79.38 257 ASN A O 1
ATOM 2065 N N . PRO A 1 258 ? 9.324 -25.795 15.002 1.00 83.19 258 PRO A N 1
ATOM 2066 C CA . PRO A 1 258 ? 8.667 -25.351 16.217 1.00 83.19 258 PRO A CA 1
ATOM 2067 C C . PRO A 1 258 ? 9.705 -24.725 17.146 1.00 83.19 258 PRO A C 1
ATOM 2069 O O . PRO A 1 258 ? 10.743 -25.316 17.437 1.00 83.19 258 PRO A O 1
ATOM 2072 N N . VAL A 1 259 ? 9.414 -23.510 17.600 1.00 85.69 259 VAL A N 1
ATOM 2073 C CA . VAL A 1 259 ? 10.214 -22.861 18.635 1.00 85.69 259 VAL A CA 1
ATOM 2074 C C . VAL A 1 259 ? 9.916 -23.594 19.937 1.00 85.69 259 VAL A C 1
ATOM 2076 O O . VAL A 1 259 ? 8.749 -23.730 20.315 1.00 85.69 259 VAL A O 1
ATOM 2079 N N . LEU A 1 260 ? 10.959 -24.094 20.602 1.00 86.94 260 LEU A N 1
ATOM 2080 C CA . LEU A 1 260 ? 10.809 -24.737 21.904 1.00 86.94 260 LEU A CA 1
ATOM 2081 C C . LEU A 1 260 ? 10.202 -23.747 22.911 1.00 86.94 260 LEU A C 1
ATOM 2083 O O . LEU A 1 260 ? 10.257 -22.530 22.714 1.00 86.94 260 LEU A O 1
ATOM 2087 N N . SER A 1 261 ? 9.603 -24.242 23.997 1.00 87.31 261 SER A N 1
ATOM 2088 C CA . SER A 1 261 ? 9.165 -23.340 25.065 1.00 87.31 261 SER A CA 1
ATOM 2089 C C . SER A 1 261 ? 10.369 -22.582 25.635 1.00 87.31 261 SER A C 1
ATOM 2091 O O . SER A 1 261 ? 11.508 -23.041 25.548 1.00 87.31 261 SER A O 1
ATOM 2093 N N . LYS A 1 262 ? 10.106 -21.418 26.240 1.00 86.62 262 LYS A N 1
ATOM 2094 C CA . LYS A 1 262 ? 11.131 -20.554 26.851 1.00 86.62 262 LYS A CA 1
ATOM 2095 C C . LYS A 1 262 ? 12.081 -21.312 27.792 1.00 86.62 262 LYS A C 1
ATOM 2097 O O . LYS A 1 262 ? 13.226 -20.911 27.956 1.00 86.62 262 LYS A O 1
ATOM 2102 N N . GLU A 1 263 ? 11.596 -22.383 28.413 1.00 89.38 263 GLU A N 1
ATOM 2103 C CA . GLU A 1 263 ? 12.344 -23.238 29.340 1.00 89.38 263 GLU A CA 1
ATOM 2104 C C . GLU A 1 263 ? 13.525 -23.961 28.679 1.00 89.38 263 GLU A C 1
ATOM 2106 O O . GLU A 1 263 ? 14.509 -24.246 29.355 1.00 89.38 263 GLU A O 1
ATOM 2111 N N . PHE A 1 264 ? 13.445 -24.214 27.370 1.00 88.12 264 PHE A N 1
ATOM 2112 C CA . PHE A 1 264 ? 14.474 -24.904 26.588 1.00 88.12 264 PHE A CA 1
ATOM 2113 C C . PHE A 1 264 ? 15.266 -23.958 25.677 1.00 88.12 264 PHE A C 1
ATOM 2115 O O . PHE A 1 264 ? 15.967 -24.422 24.782 1.00 88.12 264 PHE A O 1
ATOM 2122 N N . TRP A 1 265 ? 15.108 -22.641 25.825 1.00 88.69 265 TRP A N 1
ATOM 2123 C CA . TRP A 1 265 ? 15.940 -21.693 25.088 1.00 88.69 265 TRP A CA 1
ATOM 2124 C C . TRP A 1 265 ? 17.339 -21.678 25.693 1.00 88.69 265 TRP A C 1
ATOM 2126 O O . TRP A 1 265 ? 17.480 -21.615 26.919 1.00 88.69 265 TRP A O 1
ATOM 2136 N N . ASP A 1 266 ? 18.357 -21.690 24.836 1.00 85.25 266 ASP A N 1
ATOM 2137 C CA . ASP A 1 266 ? 19.733 -21.489 25.270 1.00 85.25 266 ASP A CA 1
ATOM 2138 C C . ASP A 1 266 ? 19.832 -20.154 26.012 1.00 85.25 266 ASP A C 1
ATOM 2140 O O . ASP A 1 266 ? 19.334 -19.115 25.563 1.00 85.25 266 ASP A O 1
ATOM 2144 N N . LYS A 1 267 ? 20.431 -20.193 27.201 1.00 82.69 267 LYS A N 1
ATOM 2145 C CA . LYS A 1 267 ? 20.684 -18.980 27.971 1.00 82.69 267 LYS A CA 1
ATOM 2146 C C . LYS A 1 267 ? 21.902 -18.312 27.359 1.00 82.69 267 LYS A C 1
ATOM 2148 O O . LYS A 1 267 ? 23.001 -18.844 27.456 1.00 82.69 267 LYS A O 1
ATOM 2153 N N . ASP A 1 268 ? 21.680 -17.170 26.725 1.00 82.25 268 ASP A N 1
ATOM 2154 C CA . ASP A 1 268 ? 22.769 -16.334 26.238 1.00 82.25 268 ASP A CA 1
ATOM 2155 C C . ASP A 1 268 ? 23.614 -15.832 27.426 1.00 82.25 268 ASP A C 1
ATOM 2157 O O . ASP A 1 268 ? 23.064 -15.395 28.441 1.00 82.25 268 ASP A O 1
ATOM 2161 N N . GLU A 1 269 ? 24.942 -15.911 27.308 1.00 81.94 269 GLU A N 1
ATOM 2162 C CA . GLU A 1 269 ? 25.896 -15.341 28.277 1.00 81.94 269 GLU A CA 1
ATOM 2163 C C . GLU A 1 269 ? 26.061 -13.819 28.089 1.00 81.94 269 GLU A C 1
ATOM 2165 O O . GLU A 1 269 ? 26.710 -13.145 28.892 1.00 81.94 269 GLU A O 1
ATOM 2170 N N . GLY A 1 270 ? 25.473 -13.265 27.024 1.00 82.31 270 GLY A N 1
ATOM 2171 C CA . GLY A 1 270 ? 25.503 -11.848 26.693 1.00 82.31 270 GLY A CA 1
ATOM 2172 C C . GLY A 1 270 ? 24.673 -10.943 27.610 1.00 82.31 270 GLY A C 1
ATOM 2173 O O . GLY A 1 270 ? 23.819 -11.359 28.395 1.00 82.31 270 GLY A O 1
ATOM 2174 N N . TYR A 1 271 ? 24.909 -9.636 27.474 1.00 82.00 271 TYR A N 1
ATOM 2175 C CA . TYR A 1 271 ? 24.072 -8.630 28.120 1.00 82.00 271 TYR A CA 1
ATOM 2176 C C . TYR A 1 271 ? 22.687 -8.590 27.465 1.00 82.00 271 TYR A C 1
ATOM 2178 O O . TYR A 1 271 ? 22.593 -8.563 26.234 1.00 82.00 271 TYR A O 1
ATOM 2186 N N . PRO A 1 272 ? 21.603 -8.502 28.257 1.00 80.31 272 PRO A N 1
ATOM 2187 C CA . PRO A 1 272 ? 20.273 -8.341 27.697 1.00 80.31 272 PRO A CA 1
ATOM 2188 C C . PRO A 1 272 ? 20.212 -7.058 26.853 1.00 80.31 272 PRO A C 1
ATOM 2190 O O . PRO A 1 272 ? 20.819 -6.046 27.227 1.00 80.31 272 PRO A O 1
ATOM 2193 N N . PRO A 1 273 ? 19.463 -7.060 25.734 1.00 81.94 273 PRO A N 1
ATOM 2194 C CA . PRO A 1 273 ? 19.301 -5.864 24.928 1.00 81.94 273 PRO A CA 1
ATOM 2195 C C . PRO A 1 273 ? 18.709 -4.755 25.795 1.00 81.94 273 PRO A C 1
ATOM 2197 O O . PRO A 1 273 ? 17.691 -4.943 26.469 1.00 81.94 273 PRO A O 1
ATOM 2200 N N . LEU A 1 274 ? 19.348 -3.586 25.774 1.00 85.81 274 LEU A N 1
ATOM 2201 C CA . LEU A 1 274 ? 18.787 -2.413 26.424 1.00 85.81 274 LEU A CA 1
ATOM 2202 C C . LEU A 1 274 ? 17.425 -2.099 25.791 1.00 85.81 274 LEU A C 1
ATOM 2204 O O . LEU A 1 274 ? 17.266 -2.236 24.571 1.00 85.81 274 LEU A O 1
ATOM 2208 N N . PRO A 1 275 ? 16.435 -1.666 26.588 1.00 84.81 275 PRO A N 1
ATOM 2209 C CA . PRO A 1 275 ? 15.166 -1.232 26.035 1.00 84.81 275 PRO A CA 1
ATOM 2210 C C . PRO A 1 275 ? 15.414 -0.134 24.991 1.00 84.81 275 PRO A C 1
ATOM 2212 O O . PRO A 1 275 ? 16.294 0.715 25.185 1.00 84.81 275 PRO A O 1
ATOM 2215 N N . PRO A 1 276 ? 14.654 -0.120 23.880 1.00 84.75 276 PRO A N 1
ATOM 2216 C CA . PRO A 1 276 ? 14.787 0.929 22.884 1.00 84.75 276 PRO A CA 1
ATOM 2217 C C . PRO A 1 276 ? 14.612 2.288 23.558 1.00 84.75 276 PRO A C 1
ATOM 2219 O O . PRO A 1 276 ? 13.753 2.456 24.427 1.00 84.75 276 PRO A O 1
ATOM 2222 N N . HIS A 1 277 ? 15.429 3.262 23.157 1.00 81.88 277 HIS A N 1
ATOM 2223 C CA . HIS A 1 277 ? 15.390 4.595 23.741 1.00 81.88 277 HIS A CA 1
ATOM 2224 C C . HIS A 1 277 ? 14.014 5.230 23.499 1.00 81.88 277 HIS A C 1
ATOM 2226 O O . HIS A 1 277 ? 13.730 5.774 22.427 1.00 81.88 277 HIS A O 1
ATOM 2232 N N . TYR A 1 278 ? 13.150 5.184 24.509 1.00 80.06 278 TYR A N 1
ATOM 2233 C CA . TYR A 1 278 ? 11.817 5.754 24.428 1.00 80.06 278 TYR A CA 1
ATOM 2234 C C . TYR A 1 278 ? 11.924 7.279 24.392 1.00 80.06 278 TYR A C 1
ATOM 2236 O O . TYR A 1 278 ? 12.313 7.921 25.367 1.00 80.06 278 TYR A O 1
ATOM 2244 N N . LYS A 1 279 ? 11.588 7.880 23.249 1.00 80.25 279 LYS A N 1
ATOM 2245 C CA . LYS A 1 279 ? 11.330 9.318 23.183 1.00 80.25 279 LYS A CA 1
ATOM 2246 C C . LYS A 1 279 ? 9.881 9.530 23.589 1.00 80.25 279 LYS A C 1
ATOM 2248 O O . LYS A 1 279 ? 8.979 9.028 22.919 1.00 80.25 279 LYS A O 1
ATOM 2253 N N . THR A 1 280 ? 9.648 10.283 24.660 1.00 74.19 280 THR A N 1
ATOM 2254 C CA . THR A 1 280 ? 8.307 10.791 24.940 1.00 74.19 280 THR A CA 1
ATOM 2255 C C . THR A 1 280 ? 7.836 11.581 23.716 1.00 74.19 280 THR A C 1
ATOM 2257 O O . THR A 1 280 ? 8.569 12.455 23.239 1.00 74.19 280 THR A O 1
ATOM 2260 N N . PRO A 1 281 ? 6.652 11.275 23.155 1.00 73.94 281 PRO A N 1
ATOM 2261 C CA . PRO A 1 281 ? 6.118 12.065 22.059 1.00 73.94 281 PRO A CA 1
ATOM 2262 C C . PRO A 1 281 ? 6.020 13.518 22.519 1.00 73.94 281 PRO A C 1
ATOM 2264 O O . PRO A 1 281 ? 5.657 13.786 23.669 1.00 73.94 281 PRO A O 1
ATOM 2267 N N . ILE A 1 282 ? 6.359 14.453 21.628 1.00 73.31 282 ILE A N 1
ATOM 2268 C CA . ILE A 1 282 ? 6.190 15.880 21.899 1.00 73.31 282 ILE A CA 1
ATOM 2269 C C . ILE A 1 282 ? 4.727 16.088 22.291 1.00 73.31 282 ILE A C 1
ATOM 2271 O O . ILE A 1 282 ? 3.804 15.819 21.520 1.00 73.31 282 ILE A O 1
ATOM 2275 N N . GLY A 1 283 ? 4.519 16.463 23.554 1.00 77.50 283 GLY A N 1
ATOM 2276 C CA . GLY A 1 283 ? 3.187 16.702 24.080 1.00 77.50 283 GLY A CA 1
ATOM 2277 C C . GLY A 1 283 ? 2.485 17.781 23.261 1.00 77.50 283 GLY A C 1
ATOM 2278 O O . GLY A 1 283 ? 3.119 18.577 22.564 1.00 77.50 283 GLY A O 1
ATOM 2279 N N . ARG A 1 284 ? 1.154 17.834 23.362 1.00 76.56 284 ARG A N 1
ATOM 2280 C CA . ARG A 1 284 ? 0.362 18.889 22.723 1.00 76.56 284 ARG A CA 1
ATOM 2281 C C . ARG A 1 284 ? 0.960 20.262 23.078 1.00 76.56 284 ARG A C 1
ATOM 2283 O O . ARG A 1 284 ? 1.029 20.569 24.271 1.00 76.56 284 ARG A O 1
ATOM 2290 N N . PRO A 1 285 ? 1.339 21.098 22.091 1.00 74.81 285 PRO A N 1
ATOM 2291 C CA . PRO A 1 285 ? 1.821 22.444 22.360 1.00 74.81 285 PRO A CA 1
ATOM 2292 C C . PRO A 1 285 ? 0.826 23.178 23.257 1.00 74.81 285 PRO A C 1
ATOM 2294 O O . PRO A 1 285 ? -0.387 23.162 23.009 1.00 74.81 285 PRO A O 1
ATOM 2297 N N . THR A 1 286 ? 1.318 23.774 24.341 1.00 70.12 286 THR A N 1
ATOM 2298 C CA . THR A 1 286 ? 0.443 24.500 25.255 1.00 70.12 286 THR A CA 1
ATOM 2299 C C . THR A 1 286 ? -0.130 25.703 24.498 1.00 70.12 286 THR A C 1
ATOM 2301 O O . THR A 1 286 ? 0.592 26.469 23.870 1.00 70.12 286 THR A O 1
ATOM 2304 N N . LYS A 1 287 ? -1.456 25.889 24.530 1.00 71.25 287 LYS A N 1
ATOM 2305 C CA . LYS A 1 287 ? -2.090 27.071 23.907 1.00 71.25 287 LYS A CA 1
ATOM 2306 C C . LYS A 1 287 ? -1.739 28.377 24.628 1.00 71.25 287 LYS A C 1
ATOM 2308 O O . LYS A 1 287 ? -2.021 29.460 24.129 1.00 71.25 287 LYS A O 1
ATOM 2313 N N . LYS A 1 288 ? -1.192 28.283 25.842 1.00 73.00 288 LYS A N 1
ATOM 2314 C CA . LYS A 1 288 ? -0.841 29.437 26.664 1.00 73.00 288 LYS A CA 1
ATOM 2315 C C . LYS A 1 288 ? 0.597 29.833 26.359 1.00 73.00 288 LYS A C 1
ATOM 2317 O O . LYS A 1 288 ? 1.506 29.039 26.580 1.00 73.00 288 LYS A O 1
ATOM 2322 N N . ARG A 1 289 ? 0.790 31.078 25.917 1.00 82.00 289 ARG A N 1
ATOM 2323 C CA . ARG A 1 289 ? 2.116 31.693 25.798 1.00 82.00 289 ARG A CA 1
ATOM 2324 C C . ARG A 1 289 ? 2.877 31.546 27.123 1.00 82.00 289 ARG A C 1
ATOM 2326 O O . ARG A 1 289 ? 2.315 31.793 28.193 1.00 82.00 289 ARG A O 1
ATOM 2333 N N . ARG A 1 290 ? 4.147 31.145 27.052 1.00 69.94 290 ARG A N 1
ATOM 2334 C CA . ARG A 1 290 ? 5.054 31.132 28.206 1.00 69.94 290 ARG A CA 1
ATOM 2335 C C . ARG A 1 290 ? 5.316 32.582 28.622 1.00 69.94 290 ARG A C 1
ATOM 2337 O O . ARG A 1 290 ? 5.746 33.373 27.791 1.00 69.94 290 ARG A O 1
ATOM 2344 N N . LYS A 1 291 ? 5.008 32.925 29.873 1.00 71.31 291 LYS A N 1
ATOM 2345 C CA . LYS A 1 291 ? 5.234 34.273 30.413 1.00 71.31 291 LYS A CA 1
ATOM 2346 C C . LYS A 1 291 ? 6.682 34.441 30.854 1.00 71.31 291 LYS A C 1
ATOM 2348 O O . LYS A 1 291 ? 7.259 33.504 31.411 1.00 71.31 291 LYS A O 1
ATOM 2353 N N . GLU A 1 292 ? 7.241 35.620 30.625 1.00 76.31 292 GLU A N 1
ATOM 2354 C CA . GLU A 1 292 ? 8.574 35.986 31.104 1.00 76.31 292 GLU A CA 1
ATOM 2355 C C . GLU A 1 292 ? 8.563 36.291 32.611 1.00 76.31 292 GLU A C 1
ATOM 2357 O O . GLU A 1 292 ? 7.513 36.569 33.194 1.00 76.31 292 GLU A O 1
ATOM 2362 N N . LYS A 1 293 ? 9.732 36.222 33.267 1.00 73.00 293 LYS A N 1
ATOM 2363 C CA . LYS A 1 293 ? 9.854 36.348 34.736 1.00 73.00 293 LYS A CA 1
ATOM 2364 C C . LYS A 1 293 ? 9.293 37.667 35.289 1.00 73.00 293 LYS A C 1
ATOM 2366 O O . LYS A 1 293 ? 8.818 37.673 36.420 1.00 73.00 293 LYS A O 1
ATOM 2371 N N . ASN A 1 294 ? 9.309 38.735 34.491 1.00 73.94 294 ASN A N 1
ATOM 2372 C CA . ASN A 1 294 ? 8.861 40.072 34.891 1.00 73.94 294 ASN A CA 1
ATOM 2373 C C . ASN A 1 294 ? 7.410 40.391 34.497 1.00 73.94 294 ASN A C 1
ATOM 2375 O O . ASN A 1 294 ? 6.939 41.501 34.734 1.00 73.94 294 ASN A O 1
ATOM 2379 N N . GLU A 1 295 ? 6.666 39.448 33.914 1.00 69.50 295 GLU A N 1
ATOM 2380 C CA . GLU A 1 295 ? 5.265 39.696 33.579 1.00 69.50 295 GLU A CA 1
ATOM 2381 C C . GLU A 1 295 ? 4.361 39.600 34.813 1.00 69.50 295 GLU A C 1
ATOM 2383 O O . GLU A 1 295 ? 4.204 38.537 35.426 1.00 69.50 295 GLU A O 1
ATOM 2388 N N . ALA A 1 296 ? 3.691 40.708 35.138 1.00 64.75 296 ALA A N 1
ATOM 2389 C CA . ALA A 1 296 ? 2.690 40.750 36.193 1.00 64.75 296 ALA A CA 1
ATOM 2390 C C . ALA A 1 296 ? 1.585 39.703 35.951 1.00 64.75 296 ALA A C 1
ATOM 2392 O O . ALA A 1 296 ? 1.065 39.538 34.842 1.00 64.75 296 ALA A O 1
ATOM 2393 N N . ARG A 1 297 ? 1.187 38.977 37.005 1.00 61.84 297 ARG A N 1
ATOM 2394 C CA . ARG A 1 297 ? 0.024 38.081 36.940 1.00 61.84 297 ARG A CA 1
ATOM 2395 C C . ARG A 1 297 ? -1.230 38.958 36.819 1.00 61.84 297 ARG A C 1
ATOM 2397 O O . ARG A 1 297 ? -1.528 39.663 37.782 1.00 61.84 297 ARG A O 1
ATOM 2404 N N . PRO A 1 298 ? -1.985 38.926 35.703 1.00 59.34 298 PRO A N 1
ATOM 2405 C CA . PRO A 1 298 ? -3.245 39.644 35.648 1.00 59.34 298 PRO A CA 1
ATOM 2406 C C . PRO A 1 298 ? -4.167 39.027 36.697 1.00 59.34 298 PRO A C 1
ATOM 2408 O O . PRO A 1 298 ? -4.330 37.803 36.759 1.00 59.34 298 PRO A O 1
ATOM 2411 N N . ASN A 1 299 ? -4.698 39.880 37.570 1.00 57.66 299 ASN A N 1
ATOM 2412 C CA . ASN A 1 299 ? -5.686 39.493 38.563 1.00 57.66 299 ASN A CA 1
ATOM 2413 C C . ASN A 1 299 ? -6.853 38.852 37.798 1.00 57.66 299 ASN A C 1
ATOM 2415 O O . ASN A 1 299 ? -7.384 39.478 36.884 1.00 57.66 299 ASN A O 1
ATOM 2419 N N . SER A 1 300 ? -7.211 37.597 38.092 1.00 60.41 300 SER A N 1
ATOM 2420 C CA . SER A 1 300 ? -8.106 36.826 37.209 1.00 60.41 300 SER A CA 1
ATOM 2421 C C . SER A 1 300 ? -9.532 37.380 37.126 1.00 60.41 300 SER A C 1
ATOM 2423 O O . SER A 1 300 ? -10.341 36.854 36.367 1.00 60.41 300 SER A O 1
ATOM 2425 N N . ASN A 1 301 ? -9.850 38.429 37.889 1.00 59.69 301 ASN A N 1
ATOM 2426 C CA . ASN A 1 301 ? -11.092 39.167 37.767 1.00 59.69 301 ASN A CA 1
ATOM 2427 C C . ASN A 1 301 ? -10.947 40.582 38.383 1.00 59.69 301 ASN A C 1
ATOM 2429 O O . ASN A 1 301 ? -10.724 40.676 39.593 1.00 59.69 301 ASN A O 1
ATOM 2433 N N . PRO A 1 302 ? -11.060 41.682 37.612 1.00 61.62 302 PRO A N 1
ATOM 2434 C CA . PRO A 1 302 ? -10.924 43.046 38.138 1.00 61.62 302 PRO A CA 1
ATOM 2435 C C . PRO A 1 302 ? -12.059 43.453 39.094 1.00 61.62 302 PRO A C 1
ATOM 2437 O O . PRO A 1 302 ? -11.891 44.390 39.862 1.00 61.62 302 PRO A O 1
ATOM 2440 N N . HIS A 1 303 ? -13.190 42.738 39.096 1.00 62.00 303 HIS A N 1
ATOM 2441 C CA . HIS A 1 303 ? -14.331 42.989 39.993 1.00 62.00 303 HIS A CA 1
ATOM 2442 C C . HIS A 1 303 ? -14.281 42.206 41.314 1.00 62.00 303 HIS A C 1
ATOM 2444 O O . HIS A 1 303 ? -15.213 42.265 42.113 1.00 62.00 303 HIS A O 1
ATOM 2450 N N . LYS A 1 304 ? -13.214 41.439 41.568 1.00 60.09 304 LYS A N 1
ATOM 2451 C CA . LYS A 1 304 ? -13.101 40.608 42.771 1.00 60.09 304 LYS A CA 1
ATOM 2452 C C . LYS A 1 304 ? -11.986 41.148 43.660 1.00 60.09 304 LYS A C 1
ATOM 2454 O O . LYS A 1 304 ? -10.805 40.977 43.356 1.00 60.09 304 LYS A O 1
ATOM 2459 N N . LEU A 1 305 ? -12.355 41.790 44.772 1.00 63.19 305 LEU A N 1
ATOM 2460 C CA . LEU A 1 305 ? -11.384 42.161 45.800 1.00 63.19 305 LEU A CA 1
ATOM 2461 C C . LEU A 1 305 ? -10.663 40.901 46.300 1.00 63.19 305 LEU A C 1
ATOM 2463 O O . LEU A 1 305 ? -11.284 39.865 46.559 1.00 63.19 305 LEU A O 1
ATOM 2467 N N . LYS A 1 306 ? -9.335 40.984 46.443 1.00 62.69 306 LYS A N 1
ATOM 2468 C CA . LYS A 1 306 ? -8.558 39.939 47.119 1.00 62.69 306 LYS A CA 1
ATOM 2469 C C . LYS A 1 306 ? -9.100 39.810 48.543 1.00 62.69 306 LYS A C 1
ATOM 2471 O O . LYS A 1 306 ? -9.142 40.803 49.266 1.00 62.69 306 LYS A O 1
ATOM 2476 N N . ARG A 1 307 ? -9.509 38.603 48.951 1.00 62.78 307 ARG A N 1
ATOM 2477 C CA . ARG A 1 307 ? -9.887 38.337 50.347 1.00 62.78 307 ARG A CA 1
ATOM 2478 C C . ARG A 1 307 ? -8.695 38.682 51.240 1.00 62.78 307 ARG A C 1
ATOM 2480 O O . ARG A 1 307 ? -7.662 38.022 51.149 1.00 62.78 307 ARG A O 1
ATOM 2487 N N . ARG A 1 308 ? -8.833 39.713 52.076 1.00 66.44 308 ARG A N 1
ATOM 2488 C CA . ARG A 1 308 ? -7.937 39.930 53.213 1.00 66.44 308 ARG A CA 1
ATOM 2489 C C . ARG A 1 308 ? -8.443 39.058 54.350 1.00 66.44 308 ARG A C 1
ATOM 2491 O O . ARG A 1 308 ? -9.528 39.297 54.868 1.00 66.44 308 ARG A O 1
ATOM 2498 N N . TYR A 1 309 ? -7.693 38.015 54.677 1.00 68.56 309 TYR A N 1
ATOM 2499 C CA . TYR A 1 309 ? -7.910 37.277 55.914 1.00 68.56 309 TYR A CA 1
ATOM 2500 C C . TYR A 1 309 ? -7.327 38.118 57.056 1.00 68.56 309 TYR A C 1
ATOM 2502 O O . TYR A 1 309 ? -6.254 38.700 56.886 1.00 68.56 309 TYR A O 1
ATOM 2510 N N . GLY A 1 310 ? -8.049 38.238 58.174 1.00 71.88 310 GLY A N 1
ATOM 2511 C CA . GLY A 1 310 ? -7.522 38.881 59.381 1.00 71.88 310 GLY A CA 1
ATOM 2512 C C . GLY A 1 310 ? -6.301 38.132 59.922 1.00 71.88 310 GLY A C 1
ATOM 2513 O O . GLY A 1 310 ? -6.031 37.003 59.503 1.00 71.88 310 GLY A O 1
ATOM 2514 N N . THR A 1 311 ? -5.564 38.760 60.839 1.00 78.31 311 THR A N 1
ATOM 2515 C CA . THR A 1 311 ? -4.408 38.149 61.506 1.00 78.31 311 THR A CA 1
ATOM 2516 C C . THR A 1 311 ? -4.790 36.777 62.056 1.00 78.31 311 THR A C 1
ATOM 2518 O O . THR A 1 311 ? -5.706 36.652 62.868 1.00 78.31 311 THR A O 1
ATOM 2521 N N . ILE A 1 312 ? -4.125 35.734 61.561 1.00 79.31 312 ILE A N 1
ATOM 2522 C CA . ILE A 1 312 ? -4.407 34.353 61.947 1.00 79.31 312 ILE A CA 1
ATOM 2523 C C . ILE A 1 312 ? -3.809 34.135 63.333 1.00 79.31 312 ILE A C 1
ATOM 2525 O O . ILE A 1 312 ? -2.589 34.193 63.480 1.00 79.31 312 ILE A O 1
ATOM 2529 N N . ILE A 1 313 ? -4.677 33.893 64.314 1.00 82.81 313 ILE A N 1
ATOM 2530 C CA . ILE A 1 313 ? -4.315 33.603 65.701 1.00 82.81 313 ILE A CA 1
ATOM 2531 C C . ILE A 1 313 ? -4.517 32.107 65.948 1.00 82.81 313 ILE A C 1
ATOM 2533 O O . ILE A 1 313 ? -5.578 31.548 65.643 1.00 82.81 313 ILE A O 1
ATOM 2537 N N . CYS A 1 314 ? -3.500 31.440 66.482 1.00 84.81 314 CYS A N 1
ATOM 2538 C CA . CYS A 1 314 ? -3.574 30.026 66.807 1.00 84.81 314 CYS A CA 1
ATOM 2539 C C . CYS A 1 314 ? -4.455 29.802 68.042 1.00 84.81 314 CYS A C 1
ATOM 2541 O O . CYS A 1 314 ? -4.218 30.397 69.088 1.00 84.81 314 CYS A O 1
ATOM 2543 N N . LYS A 1 315 ? -5.439 28.893 67.975 1.00 82.06 315 LYS A N 1
ATOM 2544 C CA . LYS A 1 315 ? -6.265 28.563 69.157 1.00 82.06 315 LYS A CA 1
ATOM 2545 C C . LYS A 1 315 ? -5.497 27.858 70.282 1.00 82.06 315 LYS A C 1
ATOM 2547 O O . LYS A 1 315 ? -6.014 27.808 71.389 1.00 82.06 315 LYS A O 1
ATOM 2552 N N . TYR A 1 316 ? -4.331 27.272 69.996 1.00 82.00 316 TYR A N 1
ATOM 2553 C CA . TYR A 1 316 ? -3.576 26.492 70.982 1.00 82.00 316 TYR A CA 1
ATOM 2554 C C . TYR A 1 316 ? -2.543 27.326 71.751 1.00 82.00 316 TYR A C 1
ATOM 2556 O O . TYR A 1 316 ? -2.440 27.145 72.956 1.00 82.00 316 TYR A O 1
ATOM 2564 N N . CYS A 1 317 ? -1.825 28.251 71.101 1.00 84.38 317 CYS A N 1
ATOM 2565 C CA . CYS A 1 317 ? -0.867 29.137 71.785 1.00 84.38 317 CYS A CA 1
ATOM 2566 C C . CYS A 1 317 ? -1.299 30.607 71.877 1.00 84.38 317 CYS A C 1
ATOM 2568 O O . CYS A 1 317 ? -0.639 31.384 72.552 1.00 84.38 317 CYS A O 1
ATOM 2570 N N . GLY A 1 318 ? -2.370 31.020 71.193 1.00 80.75 318 GLY A N 1
ATOM 2571 C CA . GLY A 1 318 ? -2.824 32.416 71.182 1.00 80.75 318 GLY A CA 1
ATOM 2572 C C . GLY A 1 318 ? -1.940 33.377 70.377 1.00 80.75 318 GLY A C 1
ATOM 2573 O O . GLY A 1 318 ? -2.287 34.548 70.246 1.00 80.75 318 GLY A O 1
ATOM 2574 N N . GLU A 1 319 ? -0.833 32.907 69.799 1.00 82.12 319 GLU A N 1
ATOM 2575 C CA . GLU A 1 319 ? 0.075 33.738 69.010 1.00 82.12 319 GLU A CA 1
ATOM 2576 C C . GLU A 1 319 ? -0.401 33.913 67.565 1.00 82.12 319 GLU A C 1
ATOM 2578 O O . GLU A 1 319 ? -1.092 33.063 66.986 1.00 82.12 319 GLU A O 1
ATOM 2583 N N . SER A 1 320 ? -0.005 35.037 66.963 1.00 78.81 320 SER A N 1
ATOM 2584 C CA . SER A 1 320 ? -0.289 35.338 65.562 1.00 78.81 320 SER A CA 1
ATOM 2585 C C . SER A 1 320 ? 0.790 34.797 64.623 1.00 78.81 320 SER A C 1
ATOM 2587 O O . SER A 1 320 ? 1.971 34.862 64.944 1.00 78.81 320 SER A O 1
ATOM 2589 N N . GLY A 1 321 ? 0.397 34.312 63.442 1.00 81.25 321 GLY A N 1
ATOM 2590 C CA . GLY A 1 321 ? 1.328 33.858 62.393 1.00 81.25 321 GLY A CA 1
ATOM 2591 C C . GLY A 1 321 ? 1.133 32.408 61.946 1.00 81.25 321 GLY A C 1
ATOM 2592 O O . GLY A 1 321 ? 1.565 32.044 60.855 1.00 81.25 321 GLY A O 1
ATOM 2593 N N . HIS A 1 322 ? 0.404 31.599 62.719 1.00 81.44 322 HIS A N 1
ATOM 2594 C CA . HIS A 1 322 ? -0.010 30.252 62.329 1.00 81.44 322 HIS A CA 1
ATOM 2595 C C . HIS A 1 322 ? -1.424 29.942 62.833 1.00 81.44 322 HIS A C 1
ATOM 2597 O O . HIS A 1 322 ? -1.935 30.576 63.753 1.00 81.44 322 HIS A O 1
ATOM 2603 N N . ASN A 1 323 ? -2.090 28.974 62.204 1.00 80.12 323 ASN A N 1
ATOM 2604 C CA . ASN A 1 323 ? -3.359 28.444 62.703 1.00 80.12 323 ASN A CA 1
ATOM 2605 C C . ASN A 1 323 ? -3.113 27.165 63.513 1.00 80.12 323 ASN A C 1
ATOM 2607 O O . ASN A 1 323 ? -2.033 26.588 63.480 1.00 80.12 323 ASN A O 1
ATOM 2611 N N . SER A 1 324 ? -4.159 26.663 64.163 1.00 80.94 324 SER A N 1
ATOM 2612 C CA . SER A 1 324 ? -4.142 25.434 64.963 1.00 80.94 324 SER A CA 1
ATOM 2613 C C . SER A 1 324 ? -3.564 24.193 64.266 1.00 80.94 324 SER A C 1
ATOM 2615 O O . SER A 1 324 ? -3.172 23.257 64.950 1.00 80.94 324 SER A O 1
ATOM 2617 N N . ARG A 1 325 ? -3.524 24.154 62.924 1.00 77.50 325 ARG A N 1
ATOM 2618 C CA . ARG A 1 325 ? -2.931 23.040 62.163 1.00 77.50 325 ARG A CA 1
ATOM 2619 C C . ARG A 1 325 ? -1.411 23.122 62.055 1.00 77.50 325 ARG A C 1
ATOM 2621 O O . ARG A 1 325 ? -0.786 22.089 61.874 1.00 77.50 325 ARG A O 1
ATOM 2628 N N . GLY A 1 326 ? -0.841 24.323 62.120 1.00 73.44 326 GLY A 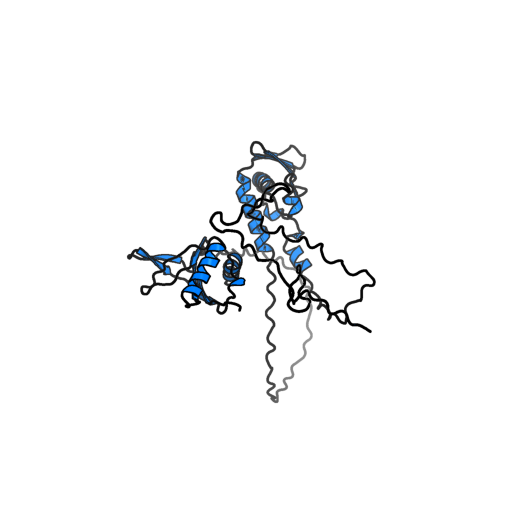N 1
ATOM 2629 C CA . GLY A 1 326 ? 0.607 24.542 62.138 1.00 73.44 326 GLY A CA 1
ATOM 2630 C C . GLY A 1 326 ? 1.188 24.577 63.549 1.00 73.44 326 GLY A C 1
ATOM 2631 O O . GLY A 1 326 ? 2.317 25.017 63.713 1.00 73.44 326 GLY A O 1
ATOM 2632 N N . TYR A 1 327 ? 0.402 24.195 64.561 1.00 78.25 327 TYR A N 1
ATOM 2633 C CA . TYR A 1 327 ? 0.855 24.177 65.943 1.00 78.25 327 TYR A CA 1
ATOM 2634 C C . TYR A 1 327 ? 1.668 22.909 66.204 1.00 78.25 327 TYR A C 1
ATOM 2636 O O . TYR A 1 327 ? 1.121 21.804 66.217 1.00 78.25 327 TYR A O 1
ATOM 2644 N N . GLU A 1 328 ? 2.969 23.073 66.410 1.00 75.25 328 GLU A N 1
ATOM 2645 C CA . GLU A 1 328 ? 3.867 21.994 66.802 1.00 75.25 328 GLU A CA 1
ATOM 2646 C C . GLU A 1 328 ? 3.891 21.915 68.333 1.00 75.25 328 GLU A C 1
ATOM 2648 O O . GLU A 1 328 ? 4.349 22.831 69.015 1.00 75.25 328 GLU A O 1
ATOM 2653 N N . LYS A 1 329 ? 3.316 20.842 68.895 1.00 70.94 329 LYS A N 1
ATOM 2654 C CA . LYS A 1 329 ? 3.355 20.601 70.343 1.00 70.94 329 LYS A CA 1
ATOM 2655 C C . LYS A 1 329 ? 4.801 20.332 70.744 1.00 70.94 329 LYS A C 1
ATOM 2657 O O . LYS A 1 329 ? 5.331 19.276 70.410 1.00 70.94 329 LYS A O 1
ATOM 2662 N N . SER A 1 330 ? 5.408 21.236 71.507 1.00 62.19 330 SER A N 1
ATOM 2663 C CA . SER A 1 330 ? 6.649 20.941 72.217 1.00 62.19 330 SER A CA 1
ATOM 2664 C C . SER A 1 330 ? 6.391 19.774 73.177 1.00 62.19 330 SER A C 1
ATOM 2666 O O . SER A 1 330 ? 5.710 19.943 74.191 1.00 62.19 330 SER A O 1
ATOM 2668 N N . MET A 1 331 ? 6.882 18.578 72.846 1.00 54.94 331 MET A N 1
ATOM 2669 C CA . MET A 1 331 ? 6.983 17.492 73.818 1.00 54.94 331 MET A CA 1
ATOM 2670 C C . MET A 1 331 ? 8.074 17.895 74.806 1.00 54.94 331 MET A C 1
ATOM 2672 O O . MET A 1 331 ? 9.257 17.842 74.481 1.00 54.94 331 MET A O 1
ATOM 2676 N N . LEU A 1 332 ? 7.667 18.376 75.978 1.00 50.44 332 LEU A N 1
ATOM 2677 C CA . LEU A 1 332 ? 8.571 18.462 77.116 1.00 50.44 332 LEU A CA 1
ATOM 2678 C C . LEU A 1 332 ? 8.861 17.026 77.568 1.00 50.44 332 LEU A C 1
ATOM 2680 O O . LEU A 1 332 ? 7.925 16.247 77.758 1.00 50.44 332 LEU A O 1
ATOM 2684 N N . ILE A 1 333 ? 10.155 16.704 77.622 1.00 45.50 333 ILE A N 1
ATOM 2685 C CA . ILE A 1 333 ? 10.734 15.457 78.139 1.00 45.50 333 ILE A CA 1
ATOM 2686 C C . ILE A 1 333 ? 10.452 15.343 79.635 1.00 45.50 333 ILE A C 1
ATOM 2688 O O . ILE A 1 333 ? 10.557 16.390 80.317 1.00 45.50 333 ILE A O 1
#

Foldseek 3Di:
DFDFFKEWEWDPFAWDQDPVRFIATPDTDIDIDGGHGLVPDFPVVVVVVVVVVVDDDFDWKWKFDQDPVRGTPTDTDDGRVVRVVQQVVCVVVVVSYIYMYTHHPDPDDPPPPPPPPDDDDDDDDDDDDDDDDDDDDDDDDDDDPPDDDPPDDDDPDPQLVSVQVVVQVVQLVLLVQKDWDQPPDPVSQWTWIDHPPDIKIGGLVVQDINVCPCVVPQARGSRSSNSCVVVVHDSVVRRDPCSDPVVVCVVPVDDDPDDDPPVPDDDDPDDDDDDPDDDDPDPDPDPDDDDDPPDDDPPPDPPDDDDDDPFAAAPPPRDTDDYVVPDDDPPDD

Sequence (333 aa):
MSTHITLVYHHGGRLERNFKGVTVYSGGQVSLIPRVNVDMLNLFFMEGLFKDLGYIQWKKFYWGKPDAGGGVALKLLRLDRNVVNMYEDAIKNDDRVVYVYWEHIVDIPTEVEVVDVDAEEVPTPETEPANVNAESVKSPGGRIKKRAQRSQKPVRILRPRKLTTTLGQKASQKSNKWNPTWAGDDNGKIYEVKKHPTKVTVDLGNQKCTCQFWQLTGLPCRHACAAFALRGRRPEDQIHNWLGMAAYNLAYQHNINPVLSKEFWDKDEGYPPLPPHYKTPIGRPTKKRRKEKNEARPNSNPHKLKRRYGTIICKYCGESGHNSRGYEKSMLI